Protein AF-A0A1Q4FHA2-F1 (afdb_monomer_lite)

Secondary structure (DSSP, 8-state):
-HHHHHHHHHHHHHHHHHHHHHHHSPPPTTSS-SS-HHHHHHHHHHHHHHHHHHHHHHH--S-SSSTT----HHHHHHHHHHTTTT-BHHHHHTTTT---S-HHHHHHHHHHHHHHH-SSS-----GGG--HHHHHHHHHHHHHH---GGG--TT-B--HHHHHHHHHHHHHTHHHHHHHIIIIIS---HHHHTT-S-TT--HHHHHHHHHHHHHHHHHHIIIIIS------SPPPSS-TTTTTTS-SSTT---HHHHHHHHHHHHHHHHTT---GGG-

Radius of gyration: 27.5 Å; chains: 1; bounding box: 82×49×74 Å

pLDDT: mean 89.36, std 7.85, range [54.06, 98.31]

Foldseek 3Di:
DLVLLLVLLALLVVLVVVVVLQVPADADPVGGGPDDVVVVVVSVVCSLLSLLVSLLLQLPQDACDDPPHGDHLNNLLVVCVVCQQVQFLQCQQCVQQVADQDLVVLQVVQVVVCVVPPPVDDDDGDPNSHSVVNVVSVVLVCVQQVPDPVRDDRSGTGDPVLSVVLVVLSVVCVLSSQQSCQPPVDPHDPVRCPPSHPPDDDSVNSVVSSVSSQVSQQSCCVRRRVDGSPDSHDDDPDDPCVCVPPDPAPPDDCVVVVVVVVVVVVVVVCVVDDDPVVD

Sequence (279 aa):
MVRALVSFAWNHAAFQSVVKAVELLPESPDGGKPFNWMLLELLKNTYWGSTVLAIRRLVDAESLIGKRGVMSLRSILNDVRASRAVLTRRVYVEDIAGLAYDAEEVARKGDAFFLRHAERKAVWIPRALQPEPIRQRHDQFDFLSGVPSERRSPDDTIQDWVFDKLEARLAQVQKISDHANIYFAHAATAESREGRGLTQWGSEDATAAFELLVQTAELMGRWFLYEGVGDVLPAPNGDQFVHMDSPLLPGRDTRPLNERWQAFAERTRAWPFIEDTAL

Structure (mmCIF, N/CA/C/O backbone):
data_AF-A0A1Q4FHA2-F1
#
_entry.id   AF-A0A1Q4FHA2-F1
#
loop_
_atom_site.group_PDB
_atom_site.id
_atom_site.type_symbol
_atom_site.label_atom_id
_atom_site.label_alt_id
_atom_site.label_comp_id
_atom_site.label_asym_id
_atom_site.label_entity_id
_atom_site.label_seq_id
_atom_site.pdbx_PDB_ins_code
_atom_site.Cartn_x
_atom_site.Cartn_y
_atom_site.Cartn_z
_atom_site.occupancy
_atom_site.B_iso_or_equiv
_atom_site.auth_seq_id
_atom_site.auth_comp_id
_atom_site.auth_asym_id
_atom_site.auth_atom_id
_atom_site.pdbx_PDB_model_num
ATOM 1 N N . MET A 1 1 ? -6.188 2.416 -3.939 1.00 83.19 1 MET A N 1
ATOM 2 C CA . MET A 1 1 ? -5.110 1.840 -3.110 1.00 83.19 1 MET A CA 1
ATOM 3 C C . MET A 1 1 ? -4.374 2.888 -2.270 1.00 83.19 1 MET A C 1
ATOM 5 O O . MET A 1 1 ? -4.597 2.893 -1.069 1.00 83.19 1 MET A O 1
ATOM 9 N N . VAL A 1 2 ? -3.579 3.804 -2.850 1.00 85.81 2 VAL A N 1
ATOM 10 C CA . VAL A 1 2 ? -2.752 4.786 -2.096 1.00 85.81 2 VAL A CA 1
ATOM 11 C C . VAL A 1 2 ? -3.547 5.562 -1.041 1.00 85.81 2 VAL A C 1
ATOM 13 O O . VAL A 1 2 ? -3.167 5.590 0.121 1.00 85.81 2 VAL A O 1
ATOM 16 N N . ARG A 1 3 ? -4.731 6.079 -1.394 1.00 87.12 3 ARG A N 1
ATOM 17 C CA . ARG A 1 3 ? -5.626 6.764 -0.442 1.00 87.12 3 ARG A CA 1
ATOM 18 C C . ARG A 1 3 ? -5.972 5.926 0.800 1.00 87.12 3 ARG A C 1
ATOM 20 O O . ARG A 1 3 ? -6.122 6.480 1.883 1.00 87.12 3 ARG A O 1
ATOM 27 N N . ALA A 1 4 ? -6.118 4.609 0.650 1.00 87.12 4 ALA A N 1
ATOM 28 C CA . ALA A 1 4 ? -6.402 3.719 1.773 1.00 87.12 4 ALA A CA 1
ATOM 29 C C . ALA A 1 4 ? -5.169 3.533 2.670 1.00 87.12 4 ALA A C 1
ATOM 31 O O . ALA A 1 4 ? -5.323 3.529 3.886 1.00 87.12 4 ALA A O 1
ATOM 32 N N . LEU A 1 5 ? -3.965 3.455 2.088 1.00 90.81 5 LEU A N 1
ATOM 33 C CA . LEU A 1 5 ? -2.706 3.415 2.843 1.00 90.81 5 LEU A CA 1
ATOM 34 C C . LEU A 1 5 ? -2.468 4.724 3.606 1.00 90.81 5 LEU A C 1
ATOM 36 O O . LEU A 1 5 ? -2.163 4.683 4.790 1.00 90.81 5 LEU A O 1
ATOM 40 N N . VAL A 1 6 ? -2.703 5.875 2.970 1.00 91.12 6 VAL A N 1
ATOM 41 C CA . VAL A 1 6 ? -2.586 7.199 3.608 1.00 91.12 6 VAL A CA 1
ATOM 42 C C . VAL A 1 6 ? -3.580 7.355 4.760 1.00 91.12 6 VAL A C 1
ATOM 44 O O . VAL A 1 6 ? -3.221 7.787 5.853 1.00 91.12 6 VAL A O 1
ATOM 47 N N . SER A 1 7 ? -4.839 6.956 4.549 1.00 90.25 7 SER A N 1
ATOM 48 C CA . SER A 1 7 ? -5.848 6.983 5.614 1.00 90.25 7 SER A CA 1
ATOM 49 C C . SER A 1 7 ? -5.488 6.050 6.768 1.00 90.25 7 SER A C 1
ATOM 51 O O . SER A 1 7 ? -5.762 6.393 7.917 1.00 90.25 7 SER A O 1
ATOM 53 N N . PHE A 1 8 ? -4.901 4.886 6.478 1.00 91.06 8 PHE A N 1
ATOM 54 C CA . PHE A 1 8 ? -4.399 3.987 7.509 1.00 91.06 8 PHE A CA 1
ATOM 55 C C . PHE A 1 8 ? -3.281 4.670 8.299 1.00 91.06 8 PHE A C 1
ATOM 57 O O . PHE A 1 8 ? -3.387 4.744 9.520 1.00 91.06 8 PHE A O 1
ATOM 64 N N . ALA A 1 9 ? -2.252 5.195 7.620 1.00 92.19 9 ALA A N 1
ATOM 65 C CA . ALA A 1 9 ? -1.103 5.847 8.250 1.00 92.19 9 ALA A CA 1
ATOM 66 C C . ALA A 1 9 ? -1.543 6.939 9.227 1.00 92.19 9 ALA A C 1
ATOM 68 O O . ALA A 1 9 ? -1.128 6.945 10.384 1.00 92.19 9 ALA A O 1
ATOM 69 N N . TRP A 1 10 ? -2.440 7.819 8.772 1.00 92.31 10 TRP A N 1
ATOM 70 C CA . TRP A 1 10 ? -2.970 8.911 9.581 1.00 92.31 10 TRP A CA 1
ATOM 71 C C . TRP A 1 10 ? -3.711 8.409 10.823 1.00 92.31 10 TRP A C 1
ATOM 73 O O . TRP A 1 10 ? -3.408 8.823 11.940 1.00 92.31 10 TRP A O 1
ATOM 83 N N . ASN A 1 11 ? -4.659 7.483 10.644 1.00 92.00 11 ASN A N 1
ATOM 84 C CA . ASN A 1 11 ? -5.454 6.955 11.753 1.00 92.00 11 ASN A CA 1
ATOM 85 C C . ASN A 1 11 ? -4.587 6.193 12.761 1.00 92.00 11 ASN A C 1
ATOM 87 O O . ASN A 1 11 ? -4.801 6.306 13.967 1.00 92.00 11 ASN A O 1
ATOM 91 N N . HIS A 1 12 ? -3.605 5.437 12.270 1.00 92.56 12 HIS A N 1
ATOM 92 C CA . HIS A 1 12 ? -2.662 4.709 13.104 1.00 92.56 12 HIS A CA 1
ATOM 93 C C . HIS A 1 12 ? -1.790 5.669 13.920 1.00 92.56 12 HIS A C 1
ATOM 95 O O . HIS A 1 12 ? -1.753 5.553 15.142 1.00 92.56 12 HIS A O 1
ATOM 101 N N . ALA A 1 13 ? -1.172 6.669 13.284 1.00 92.38 13 ALA A N 1
ATOM 102 C CA . ALA A 1 13 ? -0.355 7.675 13.965 1.00 92.38 13 ALA A CA 1
ATOM 103 C C . ALA A 1 13 ? -1.153 8.479 15.009 1.00 92.38 13 ALA A C 1
ATOM 105 O O . ALA A 1 13 ? -0.684 8.693 16.132 1.00 92.38 13 ALA A O 1
ATOM 106 N N . ALA A 1 14 ? -2.382 8.878 14.669 1.00 92.50 14 ALA A N 1
ATOM 107 C CA . ALA A 1 14 ? 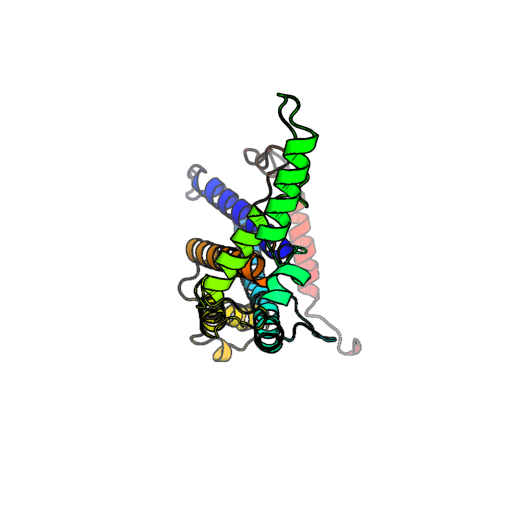-3.278 9.571 15.588 1.00 92.50 14 ALA A CA 1
ATOM 108 C C . ALA A 1 14 ? -3.638 8.693 16.798 1.00 92.50 14 ALA A C 1
ATOM 110 O O . ALA A 1 14 ? -3.571 9.155 17.936 1.00 92.50 14 ALA A O 1
ATOM 111 N N . PHE A 1 15 ? -3.959 7.413 16.582 1.00 93.06 15 PHE A N 1
ATOM 112 C CA . PHE A 1 15 ? -4.264 6.494 17.678 1.00 93.06 15 PHE A CA 1
ATOM 113 C C . PHE A 1 15 ? -3.049 6.238 18.581 1.00 93.06 15 PHE A C 1
ATOM 115 O O . PHE A 1 15 ? -3.194 6.298 19.801 1.00 93.06 15 PHE A O 1
ATOM 122 N N . GLN A 1 16 ? -1.849 6.044 18.016 1.00 91.88 16 GLN A N 1
ATOM 123 C CA . GLN A 1 16 ? -0.617 5.936 18.816 1.00 91.88 16 GLN A CA 1
ATOM 124 C C . GLN A 1 16 ? -0.391 7.183 19.673 1.00 91.88 16 GLN A C 1
ATOM 126 O O . GLN A 1 16 ? 0.020 7.079 20.826 1.00 91.88 16 GLN A O 1
ATOM 131 N N . SER A 1 17 ? -0.707 8.363 19.136 1.00 92.56 17 SER A N 1
ATOM 132 C CA . SER A 1 17 ? -0.580 9.627 19.861 1.00 92.56 17 SER A CA 1
ATOM 133 C C . SER A 1 17 ? -1.570 9.717 21.026 1.00 92.56 17 SER A C 1
ATOM 135 O O . SER A 1 17 ? -1.190 10.143 22.114 1.00 92.56 17 SER A O 1
ATOM 137 N N . VAL A 1 18 ? -2.808 9.237 20.852 1.00 91.19 18 VAL A N 1
ATOM 138 C CA . VAL A 1 18 ? -3.793 9.124 21.945 1.00 91.19 18 VAL A CA 1
ATOM 139 C C . VAL A 1 18 ? -3.320 8.145 23.021 1.00 91.19 18 VAL A C 1
ATOM 141 O O . VAL A 1 18 ? -3.366 8.479 24.204 1.00 91.19 18 VAL A O 1
ATOM 144 N N . VAL A 1 19 ? -2.832 6.961 22.636 1.00 90.12 19 VAL A N 1
ATOM 145 C CA . VAL A 1 19 ? -2.280 5.978 23.588 1.00 90.12 19 VAL A CA 1
ATOM 146 C C . VAL A 1 19 ? -1.123 6.596 24.368 1.00 90.12 19 VAL A C 1
ATOM 148 O O . VAL A 1 19 ? -1.110 6.542 25.598 1.00 90.12 19 VAL A O 1
ATOM 151 N N . LYS A 1 20 ? -0.207 7.277 23.671 1.00 91.00 20 LYS A N 1
ATOM 152 C CA . LYS A 1 20 ? 0.925 7.944 24.307 1.00 91.00 20 LYS A CA 1
ATOM 153 C C . LYS A 1 20 ? 0.490 9.058 25.256 1.00 91.00 20 LYS A C 1
ATOM 155 O O . LYS A 1 20 ? 1.048 9.180 26.343 1.00 91.00 20 LYS A O 1
ATOM 160 N N . ALA A 1 21 ? -0.521 9.841 24.887 1.00 90.00 21 ALA A N 1
ATOM 161 C CA . ALA A 1 21 ? -1.078 10.866 25.761 1.00 90.00 21 ALA A CA 1
ATOM 162 C C . ALA A 1 21 ? -1.617 10.254 27.063 1.00 90.00 21 ALA A C 1
ATOM 164 O O . ALA A 1 21 ? -1.310 10.755 28.141 1.00 90.00 21 ALA A O 1
ATOM 165 N N . VAL A 1 22 ? -2.340 9.130 26.984 1.00 88.75 22 VAL A N 1
ATOM 166 C CA . VAL A 1 22 ? -2.853 8.418 28.168 1.00 88.75 22 VAL A CA 1
ATOM 167 C C . VAL A 1 22 ? -1.720 7.872 29.044 1.00 88.75 22 VAL A C 1
ATOM 169 O O . VAL A 1 22 ? -1.794 7.983 30.268 1.00 88.75 22 VAL A O 1
ATOM 172 N N . GLU A 1 23 ? -0.654 7.323 28.452 1.00 88.44 23 GLU A N 1
ATOM 173 C CA . GLU A 1 23 ? 0.528 6.866 29.202 1.00 88.44 23 GLU A CA 1
ATOM 174 C C . GLU A 1 23 ? 1.167 7.996 30.018 1.00 88.44 23 GLU A C 1
ATOM 176 O O . GLU A 1 23 ? 1.526 7.789 31.181 1.00 88.44 23 GLU A O 1
ATOM 181 N N . LEU A 1 24 ? 1.277 9.185 29.416 1.00 90.25 24 LEU A N 1
ATOM 182 C CA . LEU A 1 24 ? 1.909 10.366 30.005 1.00 90.25 24 LEU A CA 1
ATOM 183 C C . LEU A 1 24 ? 1.086 11.016 31.128 1.00 90.25 24 LEU A C 1
ATOM 185 O O . LEU A 1 24 ? 1.644 11.802 31.894 1.00 90.25 24 LEU A O 1
ATOM 189 N N . LEU A 1 25 ? -0.209 10.708 31.256 1.00 88.31 25 LEU A N 1
ATOM 190 C CA . LEU A 1 25 ? -1.034 11.279 32.322 1.00 88.31 25 LEU A CA 1
ATOM 191 C C . LEU A 1 25 ? -0.537 10.836 33.711 1.00 88.31 25 LEU A C 1
ATOM 193 O O . LEU A 1 25 ? -0.164 9.673 33.888 1.00 88.31 25 LEU A O 1
ATOM 197 N N . PRO A 1 26 ? -0.558 11.711 34.729 1.00 86.88 26 PRO A N 1
ATOM 198 C CA . PRO A 1 26 ? -0.245 11.309 36.097 1.00 86.88 26 PRO A CA 1
ATOM 199 C C . PRO A 1 26 ? -1.292 10.318 36.626 1.00 86.88 26 PRO A C 1
ATOM 201 O O . PRO A 1 26 ? -2.419 10.269 36.132 1.00 86.88 26 PRO A O 1
ATOM 204 N N . GLU A 1 27 ? -0.936 9.523 37.633 1.00 85.88 27 GLU A N 1
ATOM 205 C CA . GLU A 1 27 ? -1.938 8.744 38.364 1.00 85.88 27 GLU A CA 1
ATOM 206 C C . GLU A 1 27 ? -2.811 9.670 39.221 1.00 85.88 27 GLU A C 1
ATOM 208 O O . GLU A 1 27 ? -2.333 10.634 39.821 1.00 85.88 27 GLU A O 1
ATOM 213 N N . SER A 1 28 ? -4.109 9.382 39.246 1.00 81.44 28 SER A N 1
ATOM 214 C CA . SER A 1 28 ? -5.079 10.042 40.113 1.00 81.44 28 SER A CA 1
ATOM 215 C C . SER A 1 28 ? -4.890 9.590 41.568 1.00 81.44 28 SER A C 1
ATOM 217 O O . SER A 1 28 ? -4.571 8.418 41.788 1.00 81.44 28 SER A O 1
ATOM 219 N N . PRO A 1 29 ? -5.166 10.452 42.568 1.00 75.94 29 PRO A N 1
ATOM 220 C CA . PRO A 1 29 ? -5.214 10.059 43.980 1.00 75.94 29 PRO A CA 1
ATOM 221 C C . PRO A 1 29 ? -6.128 8.856 44.269 1.00 75.94 29 PRO A C 1
ATOM 223 O O . PRO A 1 29 ? -5.857 8.093 45.190 1.00 75.94 29 PRO A O 1
ATOM 226 N N . ASP A 1 30 ? -7.175 8.666 43.460 1.00 76.38 30 ASP A N 1
ATOM 227 C CA . ASP A 1 30 ? -8.162 7.585 43.605 1.00 76.38 30 ASP A CA 1
ATOM 228 C C . ASP A 1 30 ? -7.764 6.287 42.865 1.00 76.38 30 ASP A C 1
ATOM 230 O O . ASP A 1 30 ? -8.530 5.323 42.828 1.00 76.38 30 ASP A O 1
ATOM 234 N N . GLY A 1 31 ? -6.568 6.253 42.266 1.00 73.69 31 GLY A N 1
ATOM 235 C CA . GLY A 1 31 ? -6.096 5.175 41.398 1.00 73.69 31 GLY A CA 1
ATOM 236 C C . GLY A 1 31 ? -6.548 5.338 39.941 1.00 73.69 31 GLY A C 1
ATOM 237 O O . GLY A 1 31 ? -7.670 5.745 39.644 1.00 73.69 31 GLY A O 1
ATOM 238 N N . GLY A 1 32 ? -5.657 5.014 39.000 1.00 78.25 32 GLY A N 1
ATOM 239 C CA . GLY A 1 32 ? -5.920 5.092 37.557 1.00 78.25 32 GLY A CA 1
ATOM 240 C C . GLY A 1 32 ? -5.554 6.433 36.909 1.00 78.25 32 GLY A C 1
ATOM 241 O O . GLY A 1 32 ? -5.133 7.380 37.570 1.00 78.25 32 GLY A O 1
ATOM 242 N N . LYS A 1 33 ? -5.670 6.507 35.578 1.00 82.88 33 LYS A N 1
ATOM 243 C CA . LYS A 1 33 ? -5.336 7.706 34.789 1.00 82.88 33 LYS A CA 1
ATOM 244 C C . LYS A 1 33 ? -6.570 8.621 34.679 1.00 82.88 33 LYS A C 1
ATOM 246 O O . LYS A 1 33 ? -7.659 8.103 34.429 1.00 82.88 33 LYS A O 1
ATOM 251 N N . PRO A 1 34 ? -6.435 9.956 34.804 1.00 81.62 34 PRO A N 1
ATOM 252 C CA . PRO A 1 34 ? -7.534 10.921 34.710 1.00 81.62 34 PRO A CA 1
ATOM 253 C C . PRO A 1 34 ? -8.002 11.109 33.255 1.00 81.62 34 PRO A C 1
ATOM 255 O O . PRO A 1 34 ? -7.872 12.180 32.666 1.00 81.62 34 PRO A O 1
ATOM 258 N N . PHE A 1 35 ? -8.544 10.047 32.661 1.00 83.94 35 PHE A N 1
ATOM 259 C CA . PHE A 1 35 ? -9.062 10.027 31.298 1.00 83.94 35 PHE A CA 1
ATOM 260 C C . PHE A 1 35 ? -10.473 9.436 31.269 1.00 83.94 35 PHE A C 1
ATOM 262 O O . PHE A 1 35 ? -10.798 8.512 32.015 1.00 83.94 35 PHE A O 1
ATOM 269 N N . ASN A 1 36 ? -11.328 9.941 30.378 1.00 85.81 36 ASN A N 1
ATOM 270 C CA . ASN A 1 36 ? -12.664 9.383 30.209 1.00 85.81 36 ASN A CA 1
ATOM 271 C C . ASN A 1 36 ? -12.583 8.010 29.518 1.00 85.81 36 ASN A C 1
ATOM 273 O O . ASN A 1 36 ? -12.386 7.919 28.304 1.00 85.81 36 ASN A O 1
ATOM 277 N N . TRP A 1 37 ? -12.760 6.938 30.292 1.00 86.06 37 TRP A N 1
ATOM 278 C CA . TRP A 1 37 ? -12.607 5.571 29.791 1.00 86.06 37 TRP A CA 1
ATOM 279 C C . TRP A 1 37 ? -13.642 5.193 28.724 1.00 86.06 37 TRP A C 1
ATOM 281 O O . TRP A 1 37 ? -13.313 4.489 27.777 1.00 86.06 37 TRP A O 1
ATOM 291 N N . MET A 1 38 ? -14.872 5.713 28.812 1.00 89.12 38 MET A N 1
ATOM 292 C CA . MET A 1 38 ? -15.902 5.497 27.787 1.00 89.12 38 MET A CA 1
ATOM 293 C C . MET A 1 38 ? -15.451 6.036 26.420 1.00 89.12 38 MET A C 1
ATOM 295 O O . MET A 1 38 ? -15.649 5.374 25.402 1.00 89.12 38 MET A O 1
ATOM 299 N N . LEU A 1 39 ? -14.815 7.213 26.388 1.00 89.44 39 LEU A N 1
ATOM 300 C CA . LEU A 1 39 ? -14.258 7.775 25.156 1.00 89.44 39 LEU A CA 1
ATOM 301 C C . LEU A 1 39 ? -13.059 6.967 24.654 1.00 89.44 39 LEU A C 1
ATOM 303 O O . LEU A 1 39 ? -12.966 6.720 23.452 1.00 89.44 39 LEU A O 1
ATOM 307 N N . LEU A 1 40 ? -12.171 6.519 25.548 1.00 88.69 40 LEU A N 1
ATOM 308 C CA . LEU A 1 40 ? -11.029 5.692 25.149 1.00 88.69 40 LEU A CA 1
ATOM 309 C C . LEU A 1 40 ? -11.483 4.362 24.545 1.00 88.69 40 LEU A C 1
ATOM 311 O O . LEU A 1 40 ? -10.980 3.965 23.499 1.00 88.69 40 LEU A O 1
ATOM 315 N N . GLU A 1 41 ? -12.454 3.694 25.168 1.00 87.81 41 GLU A N 1
ATOM 316 C CA . GLU A 1 41 ? -13.030 2.445 24.667 1.00 87.81 41 GLU A CA 1
ATOM 317 C C . GLU A 1 41 ? -13.695 2.639 23.301 1.00 87.81 41 GLU A C 1
ATOM 319 O O . GLU A 1 41 ? -13.473 1.839 22.391 1.00 87.81 41 GLU A O 1
ATOM 324 N N . LEU A 1 42 ? -14.449 3.729 23.112 1.00 90.38 42 LEU A N 1
ATOM 325 C CA . LEU A 1 42 ? -15.036 4.067 21.815 1.00 90.38 42 LEU A CA 1
ATOM 326 C C . LEU A 1 42 ? -13.958 4.258 2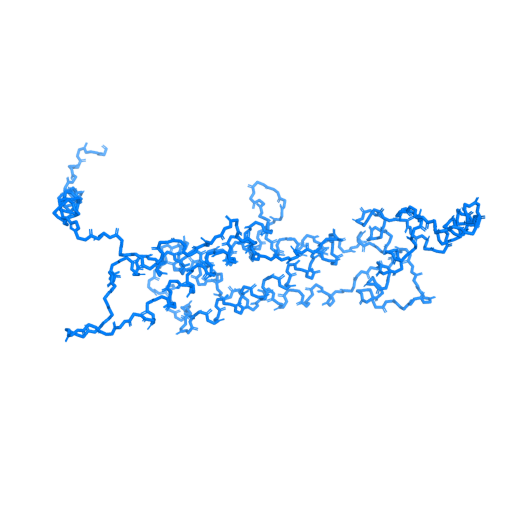0.737 1.00 90.38 42 LEU A C 1
ATOM 328 O O . LEU A 1 42 ? -14.075 3.692 19.646 1.00 90.38 42 LEU A O 1
ATOM 332 N N . LEU A 1 43 ? -12.905 5.025 21.038 1.00 91.62 43 LEU A N 1
ATOM 333 C CA . LEU A 1 43 ? -11.788 5.266 20.121 1.00 91.62 43 LEU A CA 1
ATOM 334 C C . LEU A 1 43 ? -11.040 3.972 19.801 1.00 91.62 43 LEU A C 1
ATOM 336 O O . LEU A 1 43 ? -10.811 3.680 18.631 1.00 91.62 43 LEU A O 1
ATOM 340 N N . LYS A 1 44 ? -10.725 3.168 20.820 1.00 89.19 44 LYS A N 1
ATOM 341 C CA . LYS A 1 44 ? -10.051 1.872 20.691 1.00 89.19 44 LYS A CA 1
ATOM 342 C C . LYS A 1 44 ? -10.847 0.920 19.798 1.00 89.19 44 LYS A C 1
ATOM 344 O O . LYS A 1 44 ? -10.298 0.382 18.840 1.00 89.19 44 LYS A O 1
ATOM 349 N N . ASN A 1 45 ? -12.142 0.744 20.062 1.00 88.19 45 ASN A N 1
ATOM 350 C CA . ASN A 1 45 ? -12.993 -0.170 19.294 1.00 88.19 45 ASN A CA 1
ATOM 351 C C . ASN A 1 45 ? -13.163 0.293 17.841 1.00 88.19 45 ASN A C 1
ATOM 353 O O . ASN A 1 45 ? -13.087 -0.517 16.916 1.00 88.19 45 ASN A O 1
ATOM 357 N N . THR A 1 46 ? -13.330 1.601 17.633 1.00 90.00 46 THR A N 1
ATOM 358 C CA . THR A 1 46 ? -13.436 2.188 16.289 1.00 90.00 46 THR A CA 1
ATOM 359 C C . THR A 1 46 ? -12.128 2.041 15.520 1.00 90.00 46 THR A C 1
ATOM 361 O O . THR A 1 46 ? -12.138 1.625 14.361 1.00 90.00 46 THR A O 1
ATOM 364 N N . TYR A 1 47 ? -10.996 2.330 16.166 1.00 91.19 47 TYR A N 1
ATOM 365 C CA . TYR A 1 47 ? -9.672 2.169 15.581 1.00 91.19 47 TYR A CA 1
ATOM 366 C C . TYR A 1 47 ? -9.449 0.720 15.141 1.00 91.19 47 TYR A C 1
ATOM 368 O O . TYR A 1 47 ? -9.211 0.489 13.956 1.00 91.19 47 TYR A O 1
ATOM 376 N N . TRP A 1 48 ? -9.614 -0.258 16.036 1.00 88.75 48 TRP A N 1
ATOM 377 C CA . TRP A 1 48 ? -9.378 -1.665 15.701 1.00 88.75 48 TRP A CA 1
ATOM 378 C C . TRP A 1 48 ? -10.293 -2.175 14.594 1.00 88.75 48 TRP A C 1
ATOM 380 O O . TRP A 1 48 ? -9.803 -2.768 13.631 1.00 88.75 48 TRP A O 1
ATOM 390 N N . GLY A 1 49 ? -11.594 -1.882 14.676 1.00 87.56 49 GLY A N 1
ATOM 391 C CA . GLY A 1 49 ? -12.538 -2.258 13.627 1.00 87.56 49 GLY A CA 1
ATOM 392 C C . GLY A 1 49 ? -12.178 -1.636 12.276 1.00 87.56 49 GLY A C 1
ATOM 393 O O . GLY A 1 49 ? -12.149 -2.327 11.258 1.00 87.56 49 GLY A O 1
ATOM 394 N N . SER A 1 50 ? -11.827 -0.347 12.255 1.00 89.12 50 SER A N 1
ATOM 395 C CA . SER A 1 50 ? -11.451 0.349 11.019 1.00 89.12 50 SER A CA 1
ATOM 396 C C . SER A 1 50 ? -10.141 -0.171 10.411 1.00 89.12 50 SER A C 1
ATOM 398 O O . SER A 1 50 ? -10.067 -0.343 9.193 1.00 89.12 50 SER A O 1
ATOM 400 N N . THR A 1 51 ? -9.146 -0.479 11.246 1.00 90.12 51 THR A N 1
ATOM 401 C CA . THR A 1 51 ? -7.828 -1.007 10.866 1.00 90.12 51 THR A CA 1
ATOM 402 C C . THR A 1 51 ? -7.953 -2.377 10.215 1.00 90.12 51 THR A C 1
ATOM 404 O O . THR A 1 51 ? -7.496 -2.588 9.090 1.00 90.12 51 THR A O 1
ATOM 407 N N . VAL A 1 52 ? -8.654 -3.296 10.878 1.00 90.19 52 VAL A N 1
ATOM 408 C CA . VAL A 1 52 ? -8.870 -4.663 10.391 1.00 90.19 52 VAL A CA 1
ATOM 409 C C . VAL A 1 52 ? -9.670 -4.657 9.077 1.00 90.19 52 VAL A C 1
ATOM 411 O O . VAL A 1 52 ? -9.309 -5.345 8.118 1.00 90.19 52 VAL A O 1
ATOM 414 N N . LEU A 1 53 ? -10.697 -3.805 8.962 1.00 90.00 53 LEU A N 1
ATOM 415 C CA . LEU A 1 53 ? -11.457 -3.631 7.716 1.00 90.00 53 LEU A CA 1
ATOM 416 C C . LEU A 1 53 ? -10.653 -2.948 6.597 1.00 90.00 53 LEU A C 1
ATOM 418 O O . LEU A 1 53 ? -10.892 -3.212 5.415 1.00 90.00 53 LEU A O 1
ATOM 422 N N . ALA A 1 54 ? -9.726 -2.046 6.921 1.00 90.44 54 ALA A N 1
ATOM 423 C CA . ALA A 1 54 ? -8.831 -1.446 5.934 1.00 90.44 54 ALA A CA 1
ATOM 424 C C . ALA A 1 54 ? -7.884 -2.494 5.336 1.00 90.44 54 ALA A C 1
ATOM 426 O O . ALA A 1 54 ? -7.768 -2.561 4.113 1.00 90.44 54 ALA A O 1
ATOM 427 N N . ILE A 1 55 ? -7.297 -3.355 6.174 1.00 92.00 55 ILE A N 1
ATOM 428 C CA . ILE A 1 55 ? -6.431 -4.460 5.736 1.00 92.00 55 ILE A CA 1
ATOM 429 C C . ILE A 1 55 ? -7.211 -5.413 4.835 1.00 92.00 55 ILE A C 1
ATOM 431 O O . ILE A 1 55 ? -6.791 -5.641 3.704 1.00 92.00 55 ILE A O 1
ATOM 435 N N . ARG A 1 56 ? -8.393 -5.873 5.273 1.00 91.38 56 ARG A N 1
ATOM 436 C CA . ARG A 1 56 ? -9.295 -6.716 4.467 1.00 91.38 56 ARG A CA 1
ATOM 437 C C . ARG A 1 56 ? -9.527 -6.142 3.067 1.00 91.38 56 ARG A C 1
ATOM 439 O O . ARG A 1 56 ? -9.382 -6.853 2.083 1.00 91.38 56 ARG A O 1
ATOM 446 N N . ARG A 1 57 ? -9.863 -4.850 2.962 1.00 90.81 57 ARG A N 1
ATOM 447 C CA . ARG A 1 57 ? -10.106 -4.187 1.664 1.00 90.81 57 ARG A CA 1
ATOM 448 C C . ARG A 1 57 ? -8.857 -4.123 0.782 1.00 90.81 57 ARG A C 1
ATOM 450 O O . ARG A 1 57 ? -8.976 -4.176 -0.437 1.00 90.81 57 ARG A O 1
ATOM 457 N N . LEU A 1 58 ? -7.673 -3.986 1.376 1.00 92.38 58 LEU A N 1
ATOM 458 C CA . LEU A 1 58 ? -6.405 -3.943 0.643 1.00 92.38 58 LEU A CA 1
ATOM 459 C C . LEU A 1 58 ? -5.968 -5.315 0.123 1.00 92.38 58 LEU A C 1
ATOM 461 O O . LEU A 1 58 ? -5.197 -5.358 -0.833 1.00 92.38 58 LEU A O 1
ATOM 465 N N . VAL A 1 59 ? -6.466 -6.410 0.699 1.00 93.25 59 VAL A N 1
ATOM 466 C CA . VAL A 1 59 ? -6.103 -7.788 0.313 1.00 93.25 59 VAL A CA 1
ATOM 467 C C . VAL A 1 59 ? -7.248 -8.573 -0.328 1.00 93.25 59 VAL A C 1
ATOM 469 O O . VAL A 1 59 ? -7.100 -9.762 -0.590 1.00 93.25 59 VAL A O 1
ATOM 472 N N . ASP A 1 60 ? -8.370 -7.909 -0.600 1.00 90.31 60 ASP A N 1
ATOM 473 C CA . ASP A 1 60 ? -9.567 -8.509 -1.188 1.00 90.31 60 ASP A CA 1
ATOM 474 C C . ASP A 1 60 ? -9.257 -9.180 -2.538 1.00 90.31 60 ASP A C 1
ATOM 476 O O . ASP A 1 60 ? -8.644 -8.564 -3.407 1.00 90.31 60 ASP A O 1
ATOM 480 N N . ALA A 1 61 ? -9.639 -10.443 -2.714 1.00 87.31 61 ALA A N 1
ATOM 481 C CA . ALA A 1 61 ? -9.256 -11.252 -3.872 1.00 87.31 61 ALA A CA 1
ATOM 482 C C . ALA A 1 61 ? -10.249 -11.187 -5.043 1.00 87.31 61 ALA A C 1
ATOM 484 O O . ALA A 1 61 ? -10.042 -11.872 -6.046 1.00 87.31 61 ALA A O 1
ATOM 485 N N . GLU A 1 62 ? -11.314 -10.390 -4.925 1.00 87.62 62 GLU A N 1
ATOM 486 C CA . GLU A 1 62 ? -12.274 -10.178 -6.009 1.00 87.62 62 GLU A CA 1
ATOM 487 C C . GLU A 1 62 ? -11.600 -9.630 -7.283 1.00 87.62 62 GLU A C 1
ATOM 489 O O . GLU A 1 62 ? -10.499 -9.070 -7.263 1.00 87.62 62 GLU A O 1
ATOM 494 N N . SER A 1 63 ? -12.268 -9.809 -8.424 1.00 87.94 63 SER A N 1
ATOM 495 C CA . SER A 1 63 ? -11.764 -9.355 -9.728 1.00 87.94 63 SER A CA 1
ATOM 496 C C . SER A 1 63 ? -11.464 -7.853 -9.726 1.00 87.94 63 SER A C 1
ATOM 498 O O . SER A 1 63 ? -12.177 -7.075 -9.096 1.00 87.94 63 SER A O 1
ATOM 500 N N . LEU A 1 64 ? -10.454 -7.414 -10.481 1.00 88.88 64 LEU A N 1
ATOM 501 C CA . LEU A 1 64 ? -10.215 -5.986 -10.715 1.00 88.88 64 LEU A CA 1
ATOM 502 C C . LEU A 1 64 ? -11.310 -5.370 -11.606 1.00 88.88 64 LEU A C 1
ATOM 504 O O . LEU A 1 64 ? -11.692 -4.212 -11.435 1.00 88.88 64 LEU A O 1
ATOM 508 N N . ILE A 1 65 ? -11.846 -6.161 -12.539 1.00 87.25 65 ILE A N 1
ATOM 509 C CA . ILE A 1 65 ? -12.788 -5.725 -13.575 1.00 87.25 65 ILE A CA 1
ATOM 510 C C . ILE A 1 65 ? -14.194 -6.264 -13.281 1.00 87.25 65 ILE A C 1
ATOM 512 O O . ILE A 1 65 ? -14.369 -7.423 -12.898 1.00 87.25 65 ILE A O 1
ATOM 516 N N . GLY A 1 66 ? -15.213 -5.433 -13.526 1.00 86.50 66 GLY A N 1
ATOM 517 C CA . GLY A 1 66 ? -16.628 -5.815 -13.505 1.00 86.50 66 GLY A CA 1
ATOM 518 C C . GLY A 1 66 ? -17.459 -5.070 -12.457 1.00 86.50 66 GLY A C 1
ATOM 519 O O . GLY A 1 66 ? -16.964 -4.223 -11.721 1.00 86.50 66 GLY A O 1
ATOM 520 N N . LYS A 1 67 ? -18.757 -5.398 -12.368 1.00 83.88 67 LYS A N 1
ATOM 521 C CA . LYS A 1 67 ? -19.709 -4.737 -11.445 1.00 83.88 67 LYS A CA 1
ATOM 522 C C . LYS A 1 67 ? -19.375 -4.927 -9.959 1.00 83.88 67 LYS A C 1
ATOM 524 O O . LYS A 1 67 ? -19.867 -4.172 -9.130 1.00 83.88 67 LYS A O 1
ATOM 529 N N . ARG A 1 68 ? -18.577 -5.946 -9.634 1.00 82.25 68 ARG A N 1
ATOM 530 C CA . ARG A 1 68 ? -18.059 -6.230 -8.286 1.00 82.25 68 ARG A CA 1
ATOM 531 C C . ARG A 1 68 ? -16.543 -6.027 -8.206 1.00 82.25 68 ARG A C 1
ATOM 533 O O . ARG A 1 68 ? -15.899 -6.611 -7.349 1.00 82.25 68 ARG A O 1
ATOM 540 N N . GLY A 1 69 ? -15.987 -5.236 -9.126 1.00 84.38 69 GLY A N 1
ATOM 541 C CA . GLY A 1 69 ? -14.556 -4.997 -9.204 1.00 84.38 69 GLY A CA 1
ATOM 542 C C . GLY A 1 69 ? -14.013 -4.355 -7.927 1.00 84.38 69 GLY A C 1
ATOM 543 O O . GLY A 1 69 ? -14.612 -3.404 -7.417 1.00 84.38 69 GLY A O 1
ATOM 544 N N . VAL A 1 70 ? -12.881 -4.845 -7.422 1.00 87.75 70 VAL A N 1
ATOM 545 C CA . VAL A 1 70 ? -12.189 -4.267 -6.262 1.00 87.75 70 VAL A CA 1
ATOM 546 C C . VAL A 1 70 ? -10.796 -3.789 -6.645 1.00 87.75 70 VAL A C 1
ATOM 548 O O . VAL A 1 70 ? -10.086 -4.421 -7.421 1.00 87.75 70 VAL A O 1
ATOM 551 N N . MET A 1 71 ? -10.382 -2.663 -6.067 1.00 88.88 71 MET A N 1
ATOM 552 C CA . MET A 1 71 ? -9.062 -2.064 -6.285 1.00 88.88 71 MET A CA 1
ATOM 553 C C . MET A 1 71 ? -8.147 -2.359 -5.088 1.00 88.88 71 MET A C 1
ATOM 555 O O . MET A 1 71 ? -7.846 -1.464 -4.284 1.00 88.88 71 MET A O 1
ATOM 559 N N . SER A 1 72 ? -7.759 -3.625 -4.946 1.00 93.00 72 SER A N 1
ATOM 560 C CA . SER A 1 72 ? -6.915 -4.146 -3.869 1.00 93.00 72 SER A CA 1
ATOM 561 C C . SER A 1 72 ? -5.522 -4.509 -4.405 1.00 93.00 72 SER A C 1
ATOM 563 O O . SER A 1 72 ? -5.306 -4.608 -5.611 1.00 93.00 72 SER A O 1
ATOM 565 N N . LEU A 1 73 ? -4.555 -4.738 -3.513 1.00 94.62 73 LEU A N 1
ATOM 566 C CA . LEU A 1 73 ? -3.242 -5.257 -3.909 1.00 94.62 73 LEU A CA 1
ATOM 567 C C . LEU A 1 73 ? -3.358 -6.654 -4.521 1.00 94.62 73 LEU A C 1
ATOM 569 O O . LEU A 1 73 ? -2.653 -6.982 -5.469 1.00 94.62 73 LEU A O 1
ATOM 573 N N . ARG A 1 74 ? -4.265 -7.481 -3.997 1.00 94.44 74 ARG A N 1
ATOM 574 C CA . ARG A 1 74 ? -4.459 -8.841 -4.492 1.00 94.44 74 ARG A CA 1
ATOM 575 C C . ARG A 1 74 ? -5.086 -8.849 -5.887 1.00 94.44 74 ARG A C 1
ATOM 577 O O . ARG A 1 74 ? -4.608 -9.587 -6.742 1.00 94.44 74 ARG A O 1
ATOM 584 N N . SER A 1 75 ? -6.099 -8.020 -6.133 1.00 94.00 75 SER A N 1
ATOM 585 C CA . SER A 1 75 ? -6.769 -7.952 -7.434 1.00 94.00 75 SER A CA 1
ATOM 586 C C . SER A 1 75 ? -5.837 -7.413 -8.518 1.00 94.00 75 SER A C 1
ATOM 588 O O . SER A 1 75 ? -5.774 -7.992 -9.600 1.00 94.00 75 SER A O 1
ATOM 590 N N . ILE A 1 76 ? -5.037 -6.386 -8.202 1.00 94.38 76 ILE A N 1
ATOM 591 C CA . ILE A 1 76 ? -4.001 -5.866 -9.105 1.00 94.38 76 ILE A CA 1
ATOM 592 C C . ILE A 1 76 ? -2.947 -6.945 -9.385 1.00 94.38 76 ILE A C 1
ATOM 594 O O . ILE A 1 76 ? -2.608 -7.175 -10.540 1.00 94.38 76 ILE A O 1
ATOM 598 N N . LEU A 1 77 ? -2.439 -7.639 -8.359 1.00 95.94 77 LEU A N 1
ATOM 599 C CA . LEU A 1 77 ? -1.440 -8.696 -8.557 1.00 95.94 77 LEU A CA 1
ATOM 600 C C . LEU A 1 77 ? -1.964 -9.813 -9.471 1.00 95.94 77 LEU A C 1
ATOM 602 O O . LEU A 1 77 ? -1.243 -10.265 -10.359 1.00 95.94 77 LEU A O 1
ATOM 606 N N . ASN A 1 78 ? -3.211 -10.237 -9.262 1.00 95.06 78 ASN A N 1
ATOM 607 C CA . ASN A 1 78 ? -3.853 -11.269 -10.072 1.00 95.06 78 ASN A CA 1
ATOM 608 C C . ASN A 1 78 ? -4.010 -10.823 -11.533 1.00 95.06 78 ASN A C 1
ATOM 610 O O . ASN A 1 78 ? -3.730 -11.607 -12.438 1.00 95.06 78 ASN A O 1
ATOM 614 N N . ASP A 1 79 ? -4.409 -9.571 -11.761 1.00 94.50 79 ASP A N 1
ATOM 615 C CA . ASP A 1 79 ? -4.572 -8.994 -13.099 1.00 94.50 79 ASP A CA 1
ATOM 616 C C . ASP A 1 79 ? -3.236 -8.888 -13.855 1.00 94.50 79 ASP A C 1
ATOM 618 O O . ASP A 1 79 ? -3.117 -9.340 -14.998 1.00 94.50 79 ASP A O 1
ATOM 622 N N . VAL A 1 80 ? -2.184 -8.406 -13.184 1.00 94.75 80 VAL A N 1
ATOM 623 C CA . VAL A 1 80 ? -0.830 -8.345 -13.759 1.00 94.75 80 VAL A CA 1
ATOM 624 C C . VAL A 1 80 ? -0.304 -9.754 -14.051 1.00 94.75 80 VAL A C 1
ATOM 626 O O . VAL A 1 80 ? 0.280 -9.980 -15.111 1.00 94.75 80 VAL A O 1
ATOM 629 N N . ARG A 1 81 ? -0.533 -10.725 -13.153 1.00 96.31 81 ARG A N 1
ATOM 630 C CA . ARG A 1 81 ? -0.127 -12.124 -13.369 1.00 96.31 81 ARG A CA 1
ATOM 631 C C . ARG A 1 81 ? -0.855 -12.742 -14.563 1.00 96.31 81 ARG A C 1
ATOM 633 O O . ARG A 1 81 ? -0.221 -13.410 -15.374 1.00 96.31 81 ARG A O 1
ATOM 640 N N . ALA A 1 82 ? -2.157 -12.498 -14.702 1.00 95.31 82 ALA A N 1
ATOM 641 C CA . ALA A 1 82 ? -2.936 -12.949 -15.856 1.00 95.31 82 ALA A CA 1
ATOM 642 C C . ALA A 1 82 ? -2.445 -12.309 -17.168 1.00 95.31 82 ALA A C 1
ATOM 644 O O . ALA A 1 82 ? -2.433 -12.959 -18.212 1.00 95.31 82 ALA A O 1
ATOM 645 N N . SER A 1 83 ? -1.962 -11.068 -17.094 1.00 94.75 83 SER A N 1
ATOM 646 C CA . SER A 1 83 ? -1.404 -10.312 -18.220 1.00 94.75 83 SER A CA 1
ATOM 647 C C . SER A 1 83 ? 0.089 -10.573 -18.466 1.00 94.75 83 SER A C 1
ATOM 649 O O . SER A 1 83 ? 0.692 -9.952 -19.340 1.00 94.75 83 SER A O 1
ATOM 651 N N . ARG A 1 84 ? 0.716 -11.510 -17.741 1.00 95.94 84 ARG A N 1
ATOM 652 C CA . ARG A 1 84 ? 2.167 -11.764 -17.799 1.00 95.94 84 ARG A CA 1
ATOM 653 C C . ARG A 1 84 ? 2.686 -11.998 -19.221 1.00 95.94 84 ARG A C 1
ATOM 655 O O . ARG A 1 84 ? 3.764 -11.520 -19.554 1.00 95.94 84 ARG A O 1
ATOM 662 N N . ALA A 1 85 ? 1.935 -12.727 -20.047 1.00 95.69 85 ALA A N 1
ATOM 663 C CA . ALA A 1 85 ? 2.351 -13.068 -21.408 1.00 95.69 85 ALA A CA 1
ATOM 664 C C . ALA A 1 85 ? 2.467 -11.845 -22.334 1.00 95.69 85 ALA A C 1
ATOM 666 O O . ALA A 1 85 ? 3.252 -11.873 -23.276 1.00 95.69 85 ALA A O 1
ATOM 667 N N . VAL A 1 86 ? 1.700 -10.782 -22.068 1.00 96.12 86 VAL A N 1
ATOM 668 C CA . VAL A 1 86 ? 1.745 -9.528 -22.839 1.00 96.12 86 VAL A CA 1
ATOM 669 C C . VAL A 1 86 ? 2.624 -8.465 -22.177 1.00 96.12 86 VAL A C 1
ATOM 671 O O . VAL A 1 86 ? 2.993 -7.489 -22.820 1.00 96.12 86 VAL A O 1
ATOM 674 N N . LEU A 1 87 ? 3.001 -8.661 -20.911 1.00 96.06 87 LEU A N 1
ATOM 675 C CA . LEU A 1 87 ? 3.901 -7.787 -20.163 1.00 96.06 87 LEU A CA 1
ATOM 676 C C . LEU A 1 87 ? 5.367 -8.061 -20.537 1.00 96.06 87 LEU A C 1
ATOM 678 O O . LEU A 1 87 ? 6.163 -8.553 -19.730 1.00 96.06 87 LEU A O 1
ATOM 682 N N . THR A 1 88 ? 5.707 -7.773 -21.791 1.00 98.19 88 THR A N 1
ATOM 683 C CA . THR A 1 88 ? 7.067 -7.922 -22.312 1.00 98.19 88 THR A CA 1
ATOM 684 C C . THR A 1 88 ? 7.966 -6.765 -21.876 1.00 98.19 88 THR A C 1
ATOM 686 O O . THR A 1 88 ? 7.488 -5.708 -21.451 1.00 98.19 88 THR A O 1
ATOM 689 N N . ARG A 1 89 ? 9.287 -6.927 -22.014 1.00 98.31 89 ARG A N 1
ATOM 690 C CA . ARG A 1 89 ? 10.273 -5.860 -21.764 1.00 98.31 89 ARG A CA 1
ATOM 691 C C . ARG A 1 89 ? 9.932 -4.586 -22.524 1.00 98.31 89 ARG A C 1
ATOM 693 O O . ARG A 1 89 ? 10.065 -3.493 -21.977 1.00 98.31 89 ARG A O 1
ATOM 700 N N . ARG A 1 90 ? 9.503 -4.721 -23.779 1.00 98.00 90 ARG A N 1
ATOM 701 C CA . ARG A 1 90 ? 9.127 -3.583 -24.615 1.00 98.00 90 ARG A CA 1
ATOM 702 C C . ARG A 1 90 ? 7.948 -2.816 -24.027 1.00 98.00 90 ARG A C 1
ATOM 704 O O . ARG A 1 90 ? 8.083 -1.622 -23.789 1.00 98.00 90 ARG A O 1
ATOM 711 N N . VAL A 1 91 ? 6.858 -3.510 -23.702 1.00 97.75 91 VAL A N 1
ATOM 712 C CA . VAL A 1 91 ? 5.672 -2.914 -23.057 1.00 97.75 91 VAL A CA 1
ATOM 713 C C . VAL A 1 91 ? 6.049 -2.260 -21.721 1.00 97.75 91 VAL A C 1
ATOM 715 O O . VAL A 1 91 ? 5.616 -1.157 -21.401 1.00 97.75 91 VAL A O 1
ATOM 718 N N . TYR A 1 92 ? 6.921 -2.905 -20.946 1.00 97.56 92 TYR A N 1
ATOM 719 C CA . TYR A 1 92 ? 7.370 -2.421 -19.640 1.00 97.56 92 TYR A CA 1
ATOM 720 C C . TYR A 1 92 ? 8.163 -1.104 -19.679 1.00 97.56 92 TYR A C 1
ATOM 722 O O . TYR A 1 92 ? 8.120 -0.326 -18.716 1.00 97.56 92 TYR A O 1
ATOM 730 N N . VAL A 1 93 ? 8.922 -0.881 -20.755 1.00 97.25 93 VAL A N 1
ATOM 731 C CA . VAL A 1 93 ? 9.765 0.308 -20.951 1.00 97.25 93 VAL A CA 1
ATOM 732 C C . VAL A 1 93 ? 9.022 1.391 -21.728 1.00 97.25 93 VAL A C 1
ATOM 734 O O . VAL A 1 93 ? 9.032 2.546 -21.314 1.00 97.25 93 VAL A O 1
ATOM 737 N N . GLU A 1 94 ? 8.362 1.035 -22.826 1.00 96.69 94 GLU A N 1
ATOM 738 C CA . GLU A 1 94 ? 7.710 2.013 -23.697 1.00 96.69 94 GLU A CA 1
ATOM 739 C C . GLU A 1 94 ? 6.320 2.381 -23.178 1.00 96.69 94 GLU A C 1
ATOM 741 O O . GLU A 1 94 ? 6.082 3.533 -22.824 1.00 96.69 94 GLU A O 1
ATOM 746 N N . ASP A 1 95 ? 5.418 1.408 -23.063 1.00 96.44 95 ASP A N 1
ATOM 747 C CA . ASP A 1 95 ? 4.000 1.688 -22.811 1.00 96.44 95 ASP A CA 1
ATOM 748 C C . ASP A 1 95 ? 3.722 2.044 -21.347 1.00 96.44 95 ASP A C 1
ATOM 750 O O . ASP A 1 95 ? 2.942 2.950 -21.060 1.00 96.44 95 ASP A O 1
ATOM 754 N N . ILE A 1 96 ? 4.369 1.345 -20.409 1.00 95.44 96 ILE A N 1
ATOM 755 C CA . ILE A 1 96 ? 4.162 1.567 -18.971 1.00 95.44 96 ILE A CA 1
ATOM 756 C C . ILE A 1 96 ? 4.963 2.771 -18.479 1.00 95.44 96 ILE A C 1
ATOM 758 O O . ILE A 1 96 ? 4.438 3.590 -17.729 1.00 95.44 96 ILE A O 1
ATOM 762 N N . ALA A 1 97 ? 6.236 2.879 -18.868 1.00 94.81 97 ALA A N 1
ATOM 763 C CA . ALA A 1 97 ? 7.106 3.942 -18.368 1.00 94.81 97 ALA A CA 1
ATOM 764 C C . ALA A 1 97 ? 7.117 5.203 -19.250 1.00 94.81 97 ALA A C 1
ATOM 766 O O . ALA A 1 97 ? 7.632 6.239 -18.824 1.00 94.81 97 ALA A O 1
ATOM 767 N N . GLY A 1 98 ? 6.557 5.145 -20.463 1.00 95.12 98 GLY A N 1
ATOM 768 C CA . GLY A 1 98 ? 6.554 6.273 -21.397 1.00 95.12 98 GLY A CA 1
ATOM 769 C C . GLY A 1 98 ? 7.955 6.656 -21.882 1.00 95.12 98 GLY A C 1
ATOM 770 O O . GLY A 1 98 ? 8.198 7.823 -22.197 1.00 95.12 98 GLY A O 1
ATOM 771 N N . LEU A 1 99 ? 8.897 5.708 -21.883 1.00 95.69 99 LEU A N 1
ATOM 772 C CA . LEU A 1 99 ? 10.293 5.930 -22.253 1.00 95.69 99 LEU A CA 1
ATOM 773 C C . LEU A 1 99 ? 10.586 5.409 -23.665 1.00 95.69 99 LEU A C 1
ATOM 775 O O . LEU A 1 99 ? 9.874 4.564 -24.194 1.00 95.69 99 LEU A O 1
ATOM 779 N N . ALA A 1 100 ? 11.673 5.879 -24.276 1.00 95.88 100 ALA A N 1
ATOM 780 C CA . ALA A 1 100 ? 12.203 5.221 -25.468 1.00 95.88 100 ALA A CA 1
ATOM 781 C C . ALA A 1 100 ? 12.843 3.877 -25.089 1.00 95.88 100 ALA A C 1
ATOM 783 O O . ALA A 1 100 ? 13.431 3.762 -24.015 1.00 95.88 100 ALA A O 1
ATOM 784 N N . TYR A 1 101 ? 12.779 2.889 -25.984 1.00 96.56 101 TYR A N 1
ATOM 785 C CA . TYR A 1 101 ? 13.406 1.588 -25.748 1.00 96.56 101 TYR A CA 1
ATOM 786 C C . TYR A 1 101 ? 14.943 1.633 -25.823 1.00 96.56 101 TYR A C 1
ATOM 788 O O . TYR A 1 101 ? 15.619 1.071 -24.972 1.00 96.56 101 TYR A O 1
ATOM 796 N N . ASP A 1 102 ? 15.532 2.303 -26.820 1.00 96.19 102 ASP A N 1
ATOM 797 C CA . ASP A 1 102 ? 16.994 2.325 -26.996 1.00 96.19 102 ASP A CA 1
ATOM 798 C C . ASP A 1 102 ? 17.650 3.489 -26.229 1.00 96.19 102 ASP A C 1
ATOM 800 O O . ASP A 1 102 ? 17.618 4.651 -26.652 1.00 96.19 102 ASP A O 1
ATOM 804 N N . ALA A 1 103 ? 18.293 3.164 -25.104 1.00 96.00 103 ALA A N 1
ATOM 805 C CA . ALA A 1 103 ? 19.038 4.127 -24.296 1.00 96.00 103 ALA A CA 1
ATOM 806 C C . ALA A 1 103 ? 20.237 4.747 -25.035 1.00 96.00 103 ALA A C 1
ATOM 808 O O . ALA A 1 103 ? 20.542 5.920 -24.827 1.00 96.00 103 ALA A O 1
ATOM 809 N N . GLU A 1 104 ? 20.919 3.995 -25.898 1.00 95.56 104 GLU A N 1
ATOM 810 C CA . GLU A 1 104 ? 22.123 4.460 -26.595 1.00 95.56 104 GLU A CA 1
ATOM 811 C C . GLU A 1 104 ? 21.775 5.357 -27.786 1.00 95.56 104 GLU A C 1
ATOM 813 O O . GLU A 1 104 ? 22.514 6.282 -28.136 1.00 95.56 104 GLU A O 1
ATOM 818 N N . GLU A 1 105 ? 20.611 5.153 -28.402 1.00 96.31 105 GLU A N 1
ATOM 819 C CA . GLU A 1 105 ? 20.055 6.131 -29.3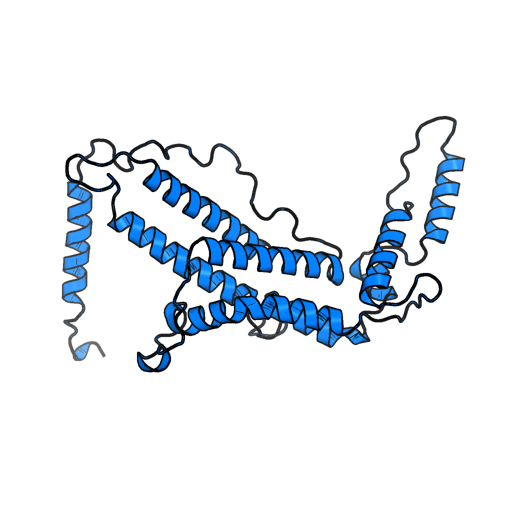34 1.00 96.31 105 GLU A CA 1
ATOM 820 C C . GLU A 1 105 ? 19.753 7.465 -28.636 1.00 96.31 105 GLU A C 1
ATOM 822 O O . GLU A 1 105 ? 20.128 8.527 -29.146 1.00 96.31 105 GLU A O 1
ATOM 827 N N . VAL A 1 106 ? 19.121 7.426 -27.459 1.00 96.88 106 VAL A N 1
ATOM 828 C CA . VAL A 1 106 ? 18.826 8.634 -26.672 1.00 96.88 106 VAL A CA 1
ATOM 829 C C . VAL A 1 106 ? 20.108 9.323 -26.208 1.00 96.88 106 VAL A C 1
ATOM 831 O O . VAL A 1 106 ? 20.213 10.541 -26.353 1.00 96.88 106 VAL A O 1
ATOM 834 N N . ALA A 1 107 ? 21.109 8.562 -25.757 1.00 96.00 107 ALA A N 1
ATOM 835 C CA . ALA A 1 107 ? 22.419 9.085 -25.376 1.00 96.00 107 ALA A CA 1
ATOM 836 C C . ALA A 1 107 ? 23.081 9.847 -26.534 1.00 96.00 107 ALA A C 1
ATOM 838 O O . ALA A 1 107 ? 23.435 11.013 -26.380 1.00 96.00 107 ALA A O 1
ATOM 839 N N . ARG A 1 108 ? 23.136 9.253 -27.737 1.00 96.62 108 ARG A N 1
ATOM 840 C CA . ARG A 1 108 ? 23.698 9.917 -28.930 1.00 96.62 108 ARG A CA 1
ATOM 841 C C . ARG A 1 108 ? 22.969 11.215 -29.284 1.00 96.62 108 ARG A C 1
ATOM 843 O O . ARG A 1 108 ? 23.607 12.189 -29.688 1.00 96.62 108 ARG A O 1
ATOM 850 N N . LYS A 1 109 ? 21.638 11.254 -29.144 1.00 95.38 109 LYS A N 1
ATOM 851 C CA . LYS A 1 109 ? 20.846 12.480 -29.357 1.00 95.38 109 LYS A CA 1
ATOM 852 C C . LYS A 1 109 ? 21.141 13.533 -28.283 1.00 95.38 109 LYS A C 1
ATOM 854 O O . LYS A 1 109 ? 21.251 14.712 -28.620 1.00 95.38 109 LYS A O 1
ATOM 859 N N . GLY A 1 110 ? 21.292 13.116 -27.027 1.00 94.19 110 GLY A N 1
ATOM 860 C CA . GLY A 1 110 ? 21.696 13.967 -25.907 1.00 94.19 110 GLY A CA 1
ATOM 861 C C . GLY A 1 110 ? 23.087 14.571 -26.102 1.00 94.19 110 GLY A C 1
ATOM 862 O O . GLY A 1 110 ? 23.240 15.786 -25.986 1.00 94.19 110 GLY A O 1
ATOM 863 N N . ASP A 1 111 ? 24.066 13.766 -26.512 1.00 93.00 111 ASP A N 1
ATOM 864 C CA . ASP A 1 111 ? 25.432 14.216 -26.804 1.00 93.00 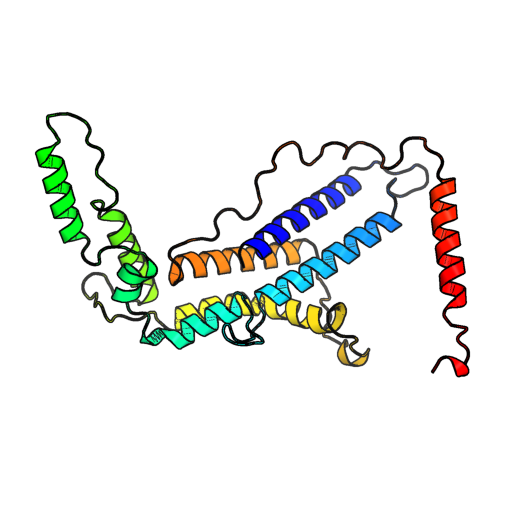111 ASP A CA 1
ATOM 865 C C . ASP A 1 111 ? 25.458 15.217 -27.962 1.00 93.00 111 ASP A C 1
ATOM 867 O O . ASP A 1 111 ? 26.073 16.282 -27.871 1.00 93.00 111 ASP A O 1
ATOM 871 N N . ALA A 1 112 ? 24.732 14.926 -29.047 1.00 93.19 112 ALA A N 1
ATOM 872 C CA . ALA A 1 112 ? 24.605 15.842 -30.176 1.00 93.19 112 ALA A CA 1
ATOM 873 C C . ALA A 1 112 ? 23.931 17.165 -29.773 1.00 93.19 112 ALA A C 1
ATOM 875 O O . ALA A 1 112 ? 24.324 18.232 -30.250 1.00 93.19 112 ALA A O 1
ATOM 876 N N . PHE A 1 113 ? 22.928 17.112 -28.892 1.00 92.88 113 PHE A N 1
ATOM 877 C CA . PHE A 1 113 ? 22.302 18.304 -28.327 1.00 92.88 113 PHE A CA 1
ATOM 878 C C . PHE A 1 113 ? 23.300 19.097 -27.480 1.00 92.88 113 PHE A C 1
ATOM 880 O O . PHE A 1 113 ? 23.432 20.304 -27.678 1.00 92.88 113 PHE A O 1
ATOM 887 N N . PHE A 1 114 ? 24.040 18.434 -26.593 1.00 90.88 114 PHE A N 1
ATOM 888 C CA . PHE A 1 114 ? 25.051 19.069 -25.757 1.00 90.88 114 PHE A CA 1
ATOM 889 C C . PHE A 1 114 ? 26.118 19.767 -26.606 1.00 90.88 114 PHE A C 1
ATOM 891 O O . PHE A 1 114 ? 26.319 20.967 -26.447 1.00 90.88 114 PHE A O 1
ATOM 898 N N . LEU A 1 115 ? 26.728 19.071 -27.571 1.00 90.38 115 LEU A N 1
ATOM 899 C CA . LEU A 1 115 ? 27.781 19.627 -28.433 1.00 90.38 115 LEU A CA 1
ATOM 900 C C . LEU A 1 115 ? 27.332 20.871 -29.215 1.00 90.38 115 LEU A C 1
ATOM 902 O O . LEU A 1 115 ? 28.144 21.757 -29.464 1.00 90.38 115 LEU A O 1
ATOM 906 N N . ARG A 1 116 ? 26.046 20.964 -29.577 1.00 89.62 116 ARG A N 1
ATOM 907 C CA . ARG A 1 116 ? 25.483 22.135 -30.274 1.00 89.62 116 ARG A CA 1
ATOM 908 C C . ARG A 1 116 ? 25.276 23.356 -29.377 1.00 89.62 116 ARG A C 1
ATOM 910 O O . ARG A 1 116 ? 25.214 24.461 -29.899 1.00 89.62 116 ARG A O 1
ATOM 917 N N . HIS A 1 117 ? 25.135 23.168 -28.066 1.00 86.50 117 HIS A N 1
ATOM 918 C CA . HIS A 1 117 ? 24.766 24.237 -27.125 1.00 86.50 117 HIS A CA 1
ATOM 919 C C . HIS A 1 117 ? 25.856 24.532 -26.084 1.00 86.50 117 HIS A C 1
ATOM 921 O O . HIS A 1 117 ? 25.800 25.550 -25.393 1.00 86.50 117 HIS A O 1
ATOM 927 N N . ALA A 1 118 ? 26.858 23.660 -25.964 1.00 80.44 118 ALA A N 1
ATOM 928 C CA . ALA A 1 118 ? 27.957 23.762 -25.017 1.00 80.44 118 ALA A CA 1
ATOM 929 C C . ALA A 1 118 ? 29.037 24.735 -25.515 1.00 80.44 118 ALA A C 1
ATOM 931 O O . ALA A 1 118 ? 30.209 24.390 -25.644 1.00 80.44 118 ALA A O 1
ATOM 932 N N . GLU A 1 119 ? 28.674 25.996 -25.748 1.00 79.00 119 GLU A N 1
ATOM 933 C CA . GLU A 1 119 ? 29.633 27.089 -25.959 1.00 79.00 119 GLU A CA 1
ATOM 934 C C . GLU A 1 119 ? 30.310 27.482 -24.626 1.00 79.00 119 GLU A C 1
ATOM 936 O O . GLU A 1 119 ? 30.247 28.627 -24.181 1.00 79.00 119 GLU A O 1
ATOM 941 N N . ARG A 1 120 ? 30.932 26.508 -23.939 1.00 68.56 120 ARG A N 1
ATOM 942 C CA . ARG A 1 120 ? 31.580 26.650 -22.615 1.00 68.56 120 ARG A CA 1
ATOM 943 C C . ARG A 1 120 ? 30.638 27.086 -21.483 1.00 68.56 120 ARG A C 1
ATOM 945 O O . ARG A 1 120 ? 31.079 27.675 -20.498 1.00 68.56 120 ARG A O 1
ATOM 952 N N . LYS A 1 121 ? 29.346 26.787 -21.606 1.00 80.44 121 LYS A N 1
ATOM 953 C CA . LYS A 1 121 ? 28.322 27.035 -20.581 1.00 80.44 121 LYS A CA 1
ATOM 954 C C . LYS A 1 121 ? 27.719 25.718 -20.111 1.00 80.44 121 LYS A C 1
ATOM 956 O O . LYS A 1 121 ? 27.724 24.733 -20.845 1.00 80.44 121 LYS A O 1
ATOM 961 N N . ALA A 1 122 ? 27.179 25.718 -18.896 1.00 82.88 122 ALA A N 1
ATOM 962 C CA . ALA A 1 122 ? 26.326 24.629 -18.443 1.00 82.88 122 ALA A CA 1
ATOM 963 C C . ALA A 1 122 ? 25.062 24.585 -19.317 1.00 82.88 122 ALA A C 1
ATOM 965 O O . ALA A 1 122 ? 24.388 25.602 -19.487 1.00 82.88 122 ALA A O 1
ATOM 966 N N . VAL A 1 123 ? 24.758 23.412 -19.873 1.00 86.56 123 VAL A N 1
ATOM 967 C CA . VAL A 1 123 ? 23.574 23.176 -20.704 1.00 86.56 123 VAL A CA 1
ATOM 968 C C . VAL A 1 123 ? 22.635 22.259 -19.939 1.00 86.56 123 VAL A C 1
ATOM 970 O O . VAL A 1 123 ? 23.026 21.175 -19.512 1.00 86.56 123 VAL A O 1
ATOM 973 N N . TRP A 1 124 ? 21.386 22.683 -19.783 1.00 88.62 124 TRP A N 1
ATOM 974 C CA . TRP A 1 124 ? 20.336 21.819 -19.263 1.00 88.62 124 TRP A CA 1
ATOM 975 C C . TRP A 1 124 ? 19.863 20.873 -20.369 1.00 88.62 124 TRP A C 1
AT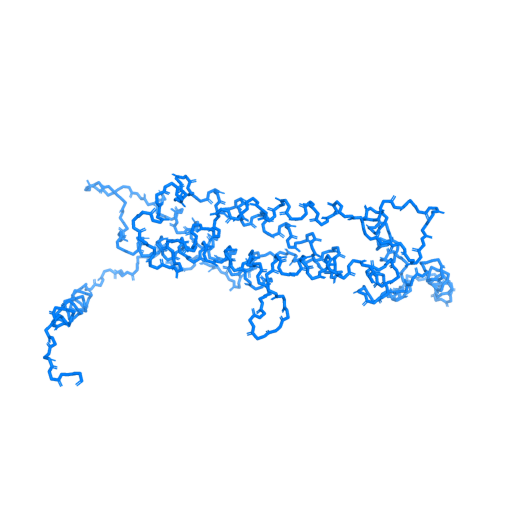OM 977 O O . TRP A 1 124 ? 19.233 21.309 -21.333 1.00 88.62 124 TRP A O 1
ATOM 987 N N . ILE A 1 125 ? 20.175 19.582 -20.242 1.00 89.31 125 ILE A N 1
ATOM 988 C CA . ILE A 1 125 ? 19.728 18.565 -21.197 1.00 89.31 125 ILE A CA 1
ATOM 989 C C . ILE A 1 125 ? 18.251 18.238 -20.913 1.00 89.31 125 ILE A C 1
ATOM 991 O O . ILE A 1 125 ? 17.928 17.849 -19.785 1.00 89.31 125 ILE A O 1
ATOM 995 N N . PRO A 1 126 ? 17.342 18.372 -21.900 1.00 92.31 126 PRO A N 1
ATOM 996 C CA . PRO A 1 126 ? 15.941 17.989 -21.750 1.00 92.31 126 PRO A CA 1
ATOM 997 C C . PRO A 1 126 ? 15.781 16.544 -21.265 1.00 92.31 126 PRO A C 1
ATOM 999 O O . PRO A 1 126 ? 16.495 15.661 -21.728 1.00 92.31 126 PRO A O 1
ATOM 1002 N N . ARG A 1 127 ? 14.791 16.276 -20.401 1.00 89.31 127 ARG A N 1
ATOM 1003 C CA . ARG A 1 127 ? 14.542 14.926 -19.849 1.00 89.31 127 ARG A CA 1
ATOM 1004 C C . ARG A 1 127 ? 14.364 13.847 -20.920 1.00 89.31 127 ARG A C 1
ATOM 1006 O O . ARG A 1 127 ? 14.837 12.737 -20.741 1.00 89.31 127 ARG A O 1
ATOM 1013 N N . ALA A 1 128 ? 13.742 14.183 -22.050 1.00 90.56 128 ALA A N 1
ATOM 1014 C CA . ALA A 1 128 ? 13.561 13.260 -23.174 1.00 90.56 128 ALA A CA 1
ATOM 1015 C C . ALA A 1 128 ? 14.879 12.828 -23.853 1.00 90.56 128 ALA A C 1
ATOM 1017 O O . ALA A 1 128 ? 14.879 11.895 -24.649 1.00 90.56 128 ALA A O 1
ATOM 1018 N N . LEU A 1 129 ? 15.988 13.517 -23.566 1.00 94.19 129 LEU A N 1
ATOM 1019 C CA . LEU A 1 129 ? 17.328 13.226 -24.078 1.00 94.19 129 LEU A CA 1
ATOM 1020 C C . LEU A 1 129 ? 18.255 12.638 -23.001 1.00 94.19 129 LEU A C 1
ATOM 1022 O O . LEU A 1 129 ? 19.461 12.556 -23.219 1.00 94.19 129 LEU A O 1
ATOM 1026 N N . GLN A 1 130 ? 17.713 12.262 -21.840 1.00 94.50 130 GLN A N 1
ATOM 1027 C CA . GLN A 1 130 ? 18.471 11.646 -20.753 1.00 94.50 130 GLN A CA 1
ATOM 1028 C C . GLN A 1 130 ? 18.323 10.119 -20.839 1.00 94.50 130 GLN A C 1
ATOM 1030 O O . GLN A 1 130 ? 17.201 9.619 -20.722 1.00 94.50 130 GLN A O 1
ATOM 1035 N N . PRO A 1 131 ? 19.411 9.361 -21.068 1.00 96.75 131 PRO A N 1
ATOM 1036 C CA . PRO A 1 131 ? 19.343 7.907 -21.210 1.00 96.75 131 PRO A CA 1
ATOM 1037 C C . PRO A 1 131 ? 19.226 7.159 -19.871 1.00 96.75 131 PRO A C 1
ATOM 1039 O O . PRO A 1 131 ? 18.874 5.980 -19.855 1.00 96.75 131 PRO A O 1
ATOM 1042 N N . GLU A 1 132 ? 19.516 7.804 -18.738 1.00 96.12 132 GLU A N 1
ATOM 1043 C CA . GLU A 1 132 ? 19.585 7.155 -17.423 1.00 96.12 132 GLU A CA 1
ATOM 1044 C C . GLU A 1 132 ? 18.271 6.478 -16.998 1.00 96.12 132 GLU A C 1
ATOM 1046 O O . GLU A 1 132 ? 18.339 5.320 -16.580 1.00 96.12 132 GLU A O 1
ATOM 1051 N N . PRO A 1 133 ? 17.081 7.102 -17.134 1.00 94.88 133 PRO A N 1
ATOM 1052 C CA . PRO A 1 133 ? 15.823 6.443 -16.779 1.00 94.88 133 PRO A CA 1
ATOM 1053 C C . PRO A 1 133 ? 15.566 5.174 -17.603 1.00 94.88 133 PRO A C 1
ATOM 1055 O O . PRO A 1 133 ? 15.054 4.189 -17.076 1.00 94.88 133 PRO A O 1
ATOM 1058 N N . ILE A 1 134 ? 15.977 5.170 -18.877 1.00 96.94 134 ILE A N 1
ATOM 1059 C CA . ILE A 1 134 ? 15.832 4.020 -19.781 1.00 96.94 134 ILE A CA 1
ATOM 1060 C C . ILE A 1 134 ? 16.728 2.873 -19.309 1.00 96.94 134 ILE A C 1
ATOM 1062 O O . ILE A 1 134 ? 16.263 1.744 -19.144 1.00 96.94 134 ILE A O 1
ATOM 1066 N N . ARG A 1 135 ? 18.004 3.172 -19.020 1.00 97.12 135 ARG A N 1
ATOM 1067 C CA . ARG A 1 135 ? 18.964 2.189 -18.490 1.00 97.12 135 ARG A CA 1
ATOM 1068 C C . ARG A 1 135 ? 18.463 1.587 -17.177 1.00 97.12 135 ARG A C 1
ATOM 1070 O O . ARG A 1 135 ? 18.355 0.371 -17.074 1.00 97.12 135 ARG A O 1
ATOM 1077 N N . GLN A 1 136 ? 18.038 2.427 -16.231 1.00 95.62 136 GLN A N 1
ATOM 1078 C CA . GLN A 1 136 ? 17.488 1.980 -14.946 1.00 95.62 136 GLN A CA 1
ATOM 1079 C C . GLN A 1 136 ? 16.255 1.084 -15.115 1.00 95.62 136 GLN A C 1
ATOM 1081 O O . GLN A 1 136 ? 16.106 0.091 -14.399 1.00 95.62 136 GLN A O 1
ATOM 1086 N N . ARG A 1 137 ? 15.368 1.405 -16.067 1.00 96.12 137 ARG A N 1
ATOM 1087 C CA . ARG A 1 137 ? 14.174 0.595 -16.333 1.00 96.12 137 ARG A CA 1
ATOM 1088 C C . ARG A 1 137 ? 14.535 -0.773 -16.911 1.00 96.12 137 ARG A C 1
ATOM 1090 O O . ARG A 1 137 ? 13.949 -1.770 -16.490 1.00 96.12 137 ARG A O 1
ATOM 1097 N N . HIS A 1 138 ? 15.519 -0.844 -17.807 1.00 97.75 138 HIS A N 1
ATOM 1098 C CA . HIS A 1 138 ? 16.038 -2.120 -18.305 1.00 97.75 138 HIS A CA 1
ATOM 1099 C C . HIS A 1 138 ? 16.737 -2.942 -17.228 1.00 97.75 138 HIS A C 1
ATOM 1101 O O . HIS A 1 138 ? 16.473 -4.135 -17.143 1.00 97.75 138 HIS A O 1
ATOM 1107 N N . ASP A 1 139 ? 17.572 -2.327 -16.392 1.00 97.12 139 ASP A N 1
ATOM 1108 C CA . ASP A 1 139 ? 18.277 -3.026 -15.312 1.00 97.12 139 ASP A CA 1
ATOM 1109 C C . ASP A 1 139 ? 17.285 -3.610 -14.294 1.00 97.12 139 ASP A C 1
ATOM 1111 O O . ASP A 1 139 ? 17.434 -4.733 -13.810 1.00 97.12 139 ASP A O 1
ATOM 1115 N N . GLN A 1 140 ? 16.202 -2.881 -14.016 1.00 96.75 140 GLN A N 1
ATOM 1116 C CA . GLN A 1 140 ? 15.103 -3.407 -13.218 1.00 96.75 140 GLN A CA 1
ATOM 1117 C C . GLN A 1 140 ? 14.397 -4.579 -13.914 1.00 96.75 140 GLN A C 1
ATOM 1119 O O . GLN A 1 140 ? 14.072 -5.564 -13.252 1.00 96.75 140 GLN A O 1
ATOM 1124 N N . PHE A 1 141 ? 14.161 -4.509 -15.226 1.00 97.81 141 PHE A N 1
ATOM 1125 C CA . PHE A 1 141 ? 13.541 -5.616 -15.954 1.00 97.81 141 PHE A CA 1
ATOM 1126 C C . PHE A 1 141 ? 14.454 -6.846 -16.047 1.00 97.81 141 PHE A C 1
ATOM 1128 O O . PHE A 1 141 ? 13.961 -7.969 -15.989 1.00 97.81 141 PHE A O 1
ATOM 1135 N N . ASP A 1 142 ? 15.774 -6.669 -16.124 1.00 98.19 142 ASP A N 1
ATOM 1136 C CA . ASP A 1 142 ? 16.748 -7.767 -16.048 1.00 98.19 142 ASP A CA 1
ATOM 1137 C C . ASP A 1 142 ? 16.598 -8.531 -14.732 1.00 98.19 142 ASP A C 1
ATOM 1139 O O . ASP A 1 142 ? 16.536 -9.759 -14.726 1.00 98.19 142 ASP A O 1
ATOM 1143 N N . PHE A 1 143 ? 16.438 -7.812 -13.617 1.00 97.38 143 PHE A N 1
ATOM 1144 C CA . PHE A 1 143 ? 16.167 -8.431 -12.320 1.00 97.38 143 PHE A CA 1
ATOM 1145 C C . PHE A 1 143 ? 14.849 -9.226 -12.311 1.00 97.38 143 PHE A C 1
ATOM 1147 O O . PHE A 1 143 ? 14.799 -10.323 -11.761 1.00 97.38 143 PHE A O 1
ATOM 1154 N N . LEU A 1 144 ? 13.784 -8.702 -12.928 1.00 97.62 144 LEU A N 1
ATOM 1155 C CA . LEU A 1 144 ? 12.455 -9.333 -12.935 1.00 97.62 144 LEU A CA 1
ATOM 1156 C C . LEU A 1 144 ? 12.340 -10.519 -13.909 1.00 97.62 144 LEU A C 1
ATOM 1158 O O . LEU A 1 144 ? 11.632 -11.487 -13.630 1.00 97.62 144 LEU A O 1
ATOM 1162 N N . SER A 1 145 ? 13.015 -10.444 -15.054 1.00 97.69 145 SER A N 1
ATOM 1163 C CA . SER A 1 145 ? 13.037 -11.485 -16.092 1.00 97.69 145 SER A CA 1
ATOM 1164 C C . SER A 1 145 ? 14.143 -12.522 -15.880 1.00 97.69 145 SER A C 1
ATOM 1166 O O . SER A 1 145 ? 14.088 -13.611 -16.453 1.00 97.69 145 SER A O 1
ATOM 1168 N N . GLY A 1 146 ? 15.154 -12.204 -15.066 1.00 97.31 146 GLY A N 1
ATOM 1169 C CA . GLY A 1 146 ? 16.366 -13.006 -14.889 1.00 97.31 146 GLY A CA 1
ATOM 1170 C C . GLY A 1 146 ? 17.250 -13.082 -16.141 1.00 97.31 146 GLY A C 1
ATOM 1171 O O . GLY A 1 146 ? 18.158 -13.914 -16.194 1.00 97.31 146 GLY A O 1
ATOM 1172 N N . VAL A 1 147 ? 16.984 -12.253 -17.155 1.00 97.50 147 VAL A N 1
ATOM 1173 C CA . VAL A 1 147 ? 17.774 -12.179 -18.388 1.00 97.50 147 VAL A CA 1
ATOM 1174 C C . VAL A 1 147 ? 18.893 -11.154 -18.189 1.00 97.50 147 VAL A C 1
ATOM 1176 O O . VAL A 1 147 ? 18.597 -10.008 -17.854 1.00 97.50 147 VAL A O 1
ATOM 1179 N N . PRO A 1 148 ? 20.174 -11.530 -18.372 1.00 94.56 148 PRO A N 1
ATOM 1180 C CA . PRO A 1 148 ? 21.282 -10.597 -18.207 1.00 94.56 148 PRO A CA 1
ATOM 1181 C C . PRO A 1 148 ? 21.361 -9.610 -19.379 1.00 94.56 148 PRO A C 1
ATOM 1183 O O . PRO A 1 148 ? 20.813 -9.857 -20.460 1.00 94.56 148 PRO A O 1
ATOM 1186 N N . SER A 1 149 ? 22.075 -8.505 -19.173 1.00 94.44 149 SER A N 1
ATOM 1187 C CA . SER A 1 149 ? 22.068 -7.354 -20.078 1.00 94.44 149 SER A CA 1
ATOM 1188 C C . SER A 1 149 ? 22.547 -7.663 -21.501 1.00 94.44 149 SER A C 1
ATOM 1190 O O . SER A 1 149 ? 22.105 -7.023 -22.454 1.00 94.44 149 SER A O 1
ATOM 1192 N N . GLU A 1 150 ? 23.382 -8.686 -21.673 1.00 94.31 150 GLU A N 1
ATOM 1193 C CA . GLU A 1 150 ? 23.940 -9.101 -22.962 1.00 94.31 150 GLU A CA 1
ATOM 1194 C C . GLU A 1 150 ? 22.962 -9.932 -23.806 1.00 94.31 150 GLU A C 1
ATOM 1196 O O . GLU A 1 150 ? 23.207 -10.161 -24.990 1.00 94.31 150 GLU A O 1
ATOM 1201 N N . ARG A 1 151 ? 21.870 -10.420 -23.205 1.00 96.19 151 ARG A N 1
ATOM 1202 C CA . ARG A 1 151 ? 20.893 -11.316 -23.850 1.00 96.19 151 ARG A CA 1
ATOM 1203 C C . ARG A 1 151 ? 19.472 -10.752 -23.857 1.00 96.19 151 ARG A C 1
ATOM 1205 O O . ARG A 1 151 ? 18.530 -11.506 -24.080 1.00 96.19 151 ARG A O 1
ATOM 1212 N N . ARG A 1 152 ? 19.324 -9.448 -23.605 1.00 96.25 152 ARG A N 1
ATOM 1213 C CA . ARG A 1 152 ? 18.027 -8.761 -23.562 1.00 96.25 152 ARG A CA 1
ATOM 1214 C C . ARG A 1 152 ? 17.273 -8.946 -24.879 1.00 96.25 152 ARG A C 1
ATOM 1216 O O . ARG A 1 152 ? 17.819 -8.686 -25.950 1.00 96.25 152 ARG A O 1
ATOM 1223 N N . SER A 1 153 ? 15.999 -9.303 -24.781 1.00 97.19 153 SER A N 1
ATOM 1224 C CA . SER A 1 153 ? 15.054 -9.310 -25.896 1.00 97.19 153 SER A CA 1
ATOM 1225 C C . SER A 1 153 ? 13.856 -8.403 -25.589 1.00 97.19 153 SER A C 1
ATOM 1227 O O . SER A 1 153 ? 13.394 -8.374 -24.444 1.00 97.19 153 SER A O 1
ATOM 1229 N N . PRO A 1 154 ? 13.299 -7.685 -26.585 1.00 97.75 154 PRO A N 1
ATOM 1230 C CA . PRO A 1 154 ? 12.046 -6.941 -26.426 1.00 97.75 154 PRO A CA 1
ATOM 1231 C C . PRO A 1 154 ? 10.880 -7.801 -25.923 1.00 97.75 154 PRO A C 1
ATOM 1233 O O . PRO A 1 154 ? 9.996 -7.280 -25.243 1.00 97.75 154 PRO A O 1
ATOM 1236 N N . ASP A 1 155 ? 10.915 -9.102 -26.217 1.00 97.94 155 ASP A N 1
ATOM 1237 C CA . ASP A 1 155 ? 9.874 -10.077 -25.882 1.00 97.94 155 ASP A CA 1
ATOM 1238 C C . ASP A 1 155 ? 10.133 -10.821 -24.559 1.00 97.94 155 ASP A C 1
ATOM 1240 O O . ASP A 1 155 ? 9.374 -11.722 -24.198 1.00 97.94 155 ASP A O 1
ATOM 1244 N N . ASP A 1 156 ? 11.195 -10.468 -23.820 1.00 98.06 156 ASP A N 1
ATOM 1245 C CA . ASP A 1 156 ? 11.450 -11.041 -22.494 1.00 98.06 156 ASP A CA 1
ATOM 1246 C C . ASP A 1 156 ? 10.236 -10.815 -21.584 1.00 98.06 156 ASP A C 1
ATOM 1248 O O . ASP A 1 156 ? 9.653 -9.730 -21.573 1.00 98.06 156 ASP A O 1
ATOM 1252 N N . THR A 1 157 ? 9.892 -11.811 -20.768 1.00 98.06 157 THR A N 1
ATOM 1253 C CA . THR A 1 157 ? 8.786 -11.724 -19.803 1.00 98.06 157 THR A CA 1
ATOM 1254 C C . THR A 1 157 ? 9.294 -11.835 -18.370 1.00 98.06 157 THR A C 1
ATOM 1256 O O . THR A 1 157 ? 10.346 -12.416 -18.097 1.00 98.06 157 THR A O 1
ATOM 1259 N N . ILE A 1 158 ? 8.530 -11.274 -17.433 1.00 97.62 158 ILE A N 1
ATOM 1260 C CA . ILE A 1 158 ? 8.799 -11.372 -15.991 1.00 97.62 158 ILE A CA 1
ATOM 1261 C C . ILE A 1 158 ? 8.685 -12.837 -15.545 1.00 97.62 158 ILE A C 1
ATOM 1263 O O . ILE A 1 158 ? 7.816 -13.560 -16.029 1.00 97.62 158 ILE A O 1
ATOM 1267 N N . GLN A 1 159 ? 9.537 -13.294 -14.627 1.00 97.75 159 GLN A N 1
ATOM 1268 C CA . GLN A 1 159 ? 9.491 -14.670 -14.117 1.00 97.75 159 GLN A CA 1
ATOM 1269 C C . GLN A 1 159 ? 8.370 -14.884 -13.088 1.00 97.75 159 GLN A C 1
ATOM 1271 O O . GLN A 1 159 ? 8.035 -13.984 -12.318 1.00 97.75 159 GLN A O 1
ATOM 1276 N N . ASP A 1 160 ? 7.837 -16.109 -13.018 1.00 97.00 160 ASP A N 1
ATOM 1277 C CA . ASP A 1 160 ? 6.720 -16.446 -12.119 1.00 97.00 160 ASP A CA 1
ATOM 1278 C C . ASP A 1 160 ? 7.043 -16.211 -10.630 1.00 97.00 160 ASP A C 1
ATOM 1280 O O . ASP A 1 160 ? 6.172 -15.775 -9.875 1.00 97.00 160 ASP A O 1
ATOM 1284 N N . TRP A 1 161 ? 8.311 -16.372 -10.223 1.00 97.12 161 TRP A N 1
ATOM 1285 C CA . TRP A 1 161 ? 8.729 -16.174 -8.829 1.00 97.12 161 TRP A CA 1
ATOM 1286 C C . TRP A 1 161 ? 8.458 -14.756 -8.312 1.00 97.12 161 TRP A C 1
ATOM 1288 O O . TRP A 1 161 ? 8.277 -14.572 -7.107 1.00 97.12 161 TRP A O 1
ATOM 1298 N N . VAL A 1 162 ? 8.426 -13.744 -9.190 1.00 97.69 162 VAL A N 1
ATOM 1299 C CA . VAL A 1 162 ? 8.117 -12.358 -8.807 1.00 97.69 162 VAL A CA 1
ATOM 1300 C C . VAL A 1 162 ? 6.698 -12.286 -8.247 1.00 97.69 162 VAL A C 1
ATOM 1302 O O . VAL A 1 162 ? 6.473 -11.697 -7.187 1.00 97.69 162 VAL A O 1
ATOM 1305 N N . PHE A 1 163 ? 5.756 -12.934 -8.931 1.00 97.69 163 PHE A N 1
ATOM 1306 C CA . PHE A 1 163 ? 4.360 -13.005 -8.518 1.00 97.69 163 PHE A CA 1
ATOM 1307 C C . PHE A 1 163 ? 4.206 -13.846 -7.256 1.00 97.69 163 PHE A C 1
ATOM 1309 O O . PHE A 1 163 ? 3.568 -13.391 -6.309 1.00 97.69 163 PHE A O 1
ATOM 1316 N N . ASP A 1 164 ? 4.862 -15.008 -7.199 1.00 97.50 164 ASP A N 1
ATOM 1317 C CA . ASP A 1 164 ? 4.827 -15.893 -6.029 1.00 97.50 164 ASP A CA 1
ATOM 1318 C C . ASP A 1 164 ? 5.358 -15.185 -4.774 1.00 97.50 164 ASP A C 1
ATOM 1320 O O . ASP A 1 164 ? 4.802 -15.313 -3.683 1.00 97.50 164 ASP A O 1
ATOM 1324 N N . LYS A 1 165 ? 6.403 -14.361 -4.921 1.00 96.69 165 LYS A N 1
ATOM 1325 C CA . LYS A 1 165 ? 6.971 -13.578 -3.820 1.00 96.69 165 LYS A CA 1
ATOM 1326 C C . LYS A 1 165 ? 6.003 -12.511 -3.310 1.00 96.69 165 LYS A C 1
ATOM 1328 O O . LYS A 1 165 ? 5.885 -12.334 -2.098 1.00 96.69 165 LYS A O 1
ATOM 1333 N N . LEU A 1 166 ? 5.320 -11.790 -4.200 1.00 97.00 166 LEU A N 1
ATOM 1334 C CA . LEU A 1 166 ? 4.316 -10.789 -3.811 1.00 97.00 166 LEU A CA 1
ATOM 1335 C C . LEU A 1 166 ? 3.085 -11.447 -3.181 1.00 97.00 166 LEU A C 1
ATOM 1337 O O . LEU A 1 166 ? 2.577 -10.979 -2.162 1.00 97.00 166 LEU A O 1
ATOM 1341 N N . GLU A 1 167 ? 2.654 -12.575 -3.734 1.00 96.31 167 GLU A N 1
ATOM 1342 C CA . GLU A 1 167 ? 1.568 -13.390 -3.206 1.00 96.31 167 GLU A CA 1
ATOM 1343 C C . GLU A 1 167 ? 1.871 -13.901 -1.796 1.00 96.31 167 GLU A C 1
ATOM 1345 O O . GLU A 1 167 ? 1.025 -13.770 -0.907 1.00 96.31 167 GLU A O 1
ATOM 1350 N N . ALA A 1 168 ? 3.087 -14.403 -1.568 1.00 96.19 168 ALA A N 1
ATOM 1351 C CA . ALA A 1 168 ? 3.545 -14.851 -0.259 1.00 96.19 168 ALA A CA 1
ATOM 1352 C C . ALA A 1 168 ? 3.596 -13.708 0.767 1.00 96.19 168 ALA A C 1
ATOM 1354 O O . ALA A 1 168 ? 3.311 -13.928 1.943 1.00 96.19 168 ALA A O 1
ATOM 1355 N N . ARG A 1 169 ? 3.919 -12.475 0.348 1.00 96.06 169 ARG A N 1
ATOM 1356 C CA . ARG A 1 169 ? 3.824 -11.295 1.225 1.00 96.06 169 ARG A CA 1
ATOM 1357 C C . ARG A 1 169 ? 2.375 -11.024 1.612 1.00 96.06 169 ARG A C 1
ATOM 1359 O O . ARG A 1 169 ? 2.067 -10.966 2.798 1.00 96.06 169 ARG A O 1
ATOM 1366 N N . LEU A 1 170 ? 1.474 -10.929 0.635 1.00 95.12 170 LEU A N 1
ATOM 1367 C CA . LEU A 1 170 ? 0.050 -10.681 0.889 1.00 95.12 170 LEU A CA 1
ATOM 1368 C C . LEU A 1 170 ? -0.608 -11.800 1.717 1.00 95.12 170 LEU A C 1
ATOM 1370 O O . LEU A 1 170 ? -1.509 -11.528 2.505 1.00 95.12 170 LEU A O 1
ATOM 1374 N N . ALA A 1 171 ? -0.147 -13.046 1.596 1.00 93.38 171 ALA A N 1
ATOM 1375 C CA . ALA A 1 171 ? -0.650 -14.165 2.392 1.00 93.38 171 ALA A CA 1
ATOM 1376 C C . ALA A 1 171 ? -0.384 -14.006 3.904 1.00 93.38 171 ALA A C 1
ATOM 1378 O O . ALA A 1 171 ? -1.162 -14.510 4.714 1.00 93.38 171 ALA A O 1
ATOM 1379 N N . GLN A 1 172 ? 0.659 -13.270 4.309 1.00 92.44 172 GLN A N 1
ATOM 1380 C CA . GLN A 1 172 ? 0.988 -13.060 5.730 1.00 92.44 172 GLN A CA 1
ATOM 1381 C C . GLN A 1 172 ? -0.092 -12.268 6.473 1.00 92.44 172 GLN A C 1
ATOM 1383 O O . GLN A 1 172 ? -0.330 -12.498 7.655 1.00 92.44 172 GLN A O 1
ATOM 1388 N N . VAL A 1 173 ? -0.789 -11.378 5.767 1.00 91.81 173 VAL A N 1
ATOM 1389 C CA . VAL A 1 173 ? -1.869 -10.549 6.321 1.00 91.81 173 VAL A CA 1
ATOM 1390 C C . VAL A 1 173 ? -3.262 -11.127 6.047 1.00 91.81 173 VAL A C 1
ATOM 1392 O O . VAL A 1 173 ? -4.263 -10.564 6.489 1.00 91.81 173 VAL A O 1
ATOM 1395 N N . GLN A 1 174 ? -3.356 -12.284 5.381 1.00 86.25 174 GLN A N 1
ATOM 1396 C CA . GLN A 1 174 ? -4.636 -12.918 5.045 1.00 86.25 174 GLN A CA 1
ATOM 1397 C C . GLN A 1 174 ? -5.448 -13.285 6.294 1.00 86.25 174 GLN A C 1
ATOM 1399 O O . GLN A 1 174 ? -6.651 -13.041 6.343 1.00 86.25 174 GLN A O 1
ATOM 1404 N N . LYS A 1 175 ? -4.783 -13.766 7.352 1.00 84.88 175 LYS A N 1
ATOM 1405 C CA . LYS A 1 175 ? -5.435 -14.102 8.631 1.00 84.88 175 LYS A CA 1
ATOM 1406 C C . LYS A 1 175 ? -6.191 -12.917 9.245 1.00 84.88 175 LYS A C 1
ATOM 1408 O O . LYS A 1 175 ? -7.198 -13.111 9.921 1.00 84.88 175 LYS A O 1
ATOM 1413 N N . ILE A 1 176 ? -5.737 -11.688 8.989 1.00 87.38 176 ILE A N 1
ATOM 1414 C CA . ILE A 1 176 ? -6.393 -10.463 9.466 1.00 87.38 176 ILE A CA 1
ATOM 1415 C C . ILE A 1 176 ? -7.689 -10.220 8.689 1.00 87.38 176 ILE A C 1
ATOM 1417 O O . ILE A 1 176 ? -8.697 -9.833 9.273 1.00 87.38 176 ILE A O 1
ATOM 1421 N N . SER A 1 177 ? -7.691 -10.491 7.382 1.00 83.25 177 SER A N 1
ATOM 1422 C CA . SER A 1 177 ? -8.902 -10.446 6.556 1.00 83.25 177 SER A CA 1
ATOM 1423 C C . SER A 1 177 ? -9.927 -11.496 6.991 1.00 83.25 177 SER A C 1
ATOM 1425 O O . SER A 1 177 ? -11.120 -11.203 7.072 1.00 83.25 177 SER A O 1
ATOM 1427 N N . ASP A 1 178 ? -9.476 -12.703 7.328 1.00 81.75 178 ASP A N 1
ATOM 1428 C CA . ASP A 1 178 ? -10.359 -13.771 7.806 1.00 81.75 178 ASP A CA 1
ATOM 1429 C C . ASP A 1 178 ? -10.985 -13.398 9.159 1.00 81.75 178 ASP A C 1
ATOM 1431 O O . ASP A 1 178 ? -12.197 -13.529 9.352 1.00 81.75 178 ASP A O 1
ATOM 1435 N N . HIS A 1 179 ? -10.185 -12.822 10.061 1.00 82.88 179 HIS A N 1
ATOM 1436 C CA . HIS A 1 179 ? -10.672 -12.247 11.312 1.00 82.88 179 HIS A CA 1
ATOM 1437 C C . HIS A 1 179 ? -11.685 -11.116 11.069 1.00 82.88 179 HIS A C 1
ATOM 1439 O O . HIS A 1 179 ? -12.758 -11.101 11.674 1.00 82.88 179 HIS A O 1
ATOM 1445 N N . ALA A 1 180 ? -11.396 -10.207 10.132 1.00 82.94 180 ALA A N 1
ATOM 1446 C CA . ALA A 1 180 ? -12.305 -9.134 9.736 1.00 82.94 180 ALA A CA 1
ATOM 1447 C C . ALA A 1 180 ? -13.668 -9.675 9.291 1.00 82.94 180 ALA A C 1
ATOM 1449 O O . ALA A 1 180 ? -14.709 -9.174 9.722 1.00 82.94 180 ALA A O 1
ATOM 1450 N N . ASN A 1 181 ? -13.661 -10.714 8.452 1.00 78.38 181 ASN A N 1
ATOM 1451 C CA . ASN A 1 181 ? -14.873 -11.347 7.948 1.00 78.38 181 ASN A CA 1
ATOM 1452 C C . ASN A 1 181 ? -15.745 -11.886 9.088 1.00 78.38 181 ASN A C 1
ATOM 1454 O O . ASN A 1 181 ? -16.950 -11.655 9.100 1.00 78.38 181 ASN A O 1
ATOM 1458 N N . ILE A 1 182 ? -15.140 -12.560 10.064 1.00 76.19 182 ILE A N 1
ATOM 1459 C CA . ILE A 1 182 ? -15.862 -13.257 11.136 1.00 76.19 182 ILE A CA 1
ATOM 1460 C C . ILE A 1 182 ? -16.358 -12.306 12.232 1.00 76.19 182 ILE A C 1
ATOM 1462 O O . ILE A 1 182 ? -17.452 -12.497 12.765 1.00 76.19 182 ILE A O 1
ATOM 1466 N N . TYR A 1 183 ? -15.551 -11.310 12.602 1.00 73.75 183 TYR A N 1
ATOM 1467 C CA . TYR A 1 183 ? -15.807 -10.484 13.786 1.00 73.75 183 TYR A CA 1
ATOM 1468 C C . TYR A 1 183 ? -16.396 -9.109 13.467 1.00 73.75 183 TYR A C 1
ATOM 1470 O O . TYR A 1 183 ? -17.057 -8.532 14.327 1.00 73.75 183 TYR A O 1
ATOM 1478 N N . PHE A 1 184 ? -16.189 -8.594 12.252 1.00 74.25 184 PHE A N 1
ATOM 1479 C CA . PHE A 1 184 ? -16.601 -7.236 11.885 1.00 74.25 184 PHE A CA 1
ATOM 1480 C C . PHE A 1 184 ? -17.538 -7.184 10.676 1.00 74.25 184 PHE A C 1
ATOM 1482 O O . PHE A 1 184 ? -18.417 -6.327 10.637 1.00 74.25 184 PHE A O 1
ATOM 1489 N N . ALA A 1 185 ? -17.370 -8.067 9.687 1.00 71.50 185 ALA A N 1
ATOM 1490 C CA . ALA A 1 185 ? -18.164 -8.024 8.456 1.00 71.50 185 ALA A CA 1
ATOM 1491 C C . ALA A 1 185 ? -19.421 -8.908 8.500 1.00 71.50 185 ALA A C 1
ATOM 1493 O O . ALA A 1 185 ? -20.409 -8.593 7.836 1.00 71.50 185 ALA A O 1
ATOM 1494 N N . HIS A 1 186 ? -19.404 -10.002 9.267 1.00 70.62 186 HIS A N 1
ATOM 1495 C CA . HIS A 1 186 ? -20.521 -10.938 9.372 1.00 70.62 186 HIS A CA 1
ATOM 1496 C C . HIS A 1 186 ? -20.983 -11.126 10.818 1.00 70.62 186 HIS A C 1
ATOM 1498 O O . HIS A 1 186 ? -20.184 -11.157 11.753 1.00 70.62 186 HIS A O 1
ATOM 1504 N N . ALA A 1 187 ? -22.290 -11.337 10.998 1.00 70.69 187 ALA A N 1
ATOM 1505 C CA . ALA A 1 187 ? -22.871 -11.810 12.253 1.00 70.69 187 ALA A CA 1
ATOM 1506 C C . ALA A 1 187 ? -22.597 -13.318 12.430 1.00 70.69 187 ALA A C 1
ATOM 1508 O O . ALA A 1 187 ? -23.517 -14.131 12.462 1.00 70.69 187 ALA A O 1
ATOM 1509 N N . ALA A 1 188 ? -21.316 -13.699 12.460 1.00 63.94 188 ALA A N 1
ATOM 1510 C CA . ALA A 1 188 ? -20.901 -15.090 12.588 1.00 63.94 188 ALA A CA 1
ATOM 1511 C C . ALA A 1 188 ? -21.373 -15.686 13.925 1.00 63.94 188 ALA A C 1
ATOM 1513 O O . ALA A 1 188 ? -21.347 -15.005 14.956 1.00 63.94 188 ALA A O 1
ATOM 1514 N N . THR A 1 189 ? -21.779 -16.959 13.909 1.00 72.69 189 THR A N 1
ATOM 1515 C CA . THR A 1 189 ? -22.181 -17.684 15.122 1.00 72.69 189 THR A CA 1
ATOM 1516 C C . THR A 1 189 ? -20.985 -17.925 16.048 1.00 72.69 189 THR A C 1
ATOM 1518 O O . THR A 1 189 ? -19.828 -17.747 15.652 1.00 72.69 189 THR A O 1
ATOM 1521 N N . ALA A 1 190 ? -21.248 -18.329 17.293 1.00 72.12 190 ALA A N 1
ATOM 1522 C CA . ALA A 1 190 ? -20.194 -18.661 18.251 1.00 72.12 190 ALA A CA 1
ATOM 1523 C C . ALA A 1 190 ? -19.293 -19.799 17.732 1.00 72.12 190 ALA A C 1
ATOM 1525 O O . ALA A 1 190 ? -18.071 -19.700 17.814 1.00 72.12 190 ALA A O 1
ATOM 1526 N N . GLU A 1 191 ? -19.883 -20.809 17.093 1.00 76.25 191 GLU A N 1
ATOM 1527 C CA . GLU A 1 191 ? -19.187 -21.949 16.486 1.00 76.25 191 GLU A CA 1
ATOM 1528 C C . GLU A 1 191 ? -18.304 -21.503 15.313 1.00 76.25 191 GLU A C 1
ATOM 1530 O O . GLU A 1 191 ? -17.169 -21.945 15.166 1.00 76.25 191 GLU A O 1
ATOM 1535 N N . SER A 1 192 ? -18.776 -20.555 14.497 1.00 67.81 192 SER A N 1
ATOM 1536 C CA . SER A 1 192 ? -17.985 -20.003 13.389 1.00 67.81 192 SER A CA 1
ATOM 1537 C C . SER A 1 192 ? -16.792 -19.152 13.853 1.00 67.81 192 SER A C 1
ATOM 1539 O O . SER A 1 192 ? -15.919 -18.845 13.034 1.00 67.81 192 SER A O 1
ATOM 1541 N N . ARG A 1 193 ? -16.761 -18.729 15.123 1.00 67.62 193 ARG A N 1
ATOM 1542 C CA . ARG A 1 193 ? -15.689 -17.916 15.723 1.00 67.62 193 ARG A CA 1
ATOM 1543 C C . ARG A 1 193 ? -14.602 -18.764 16.386 1.00 67.62 193 ARG A C 1
ATOM 1545 O O . ARG A 1 193 ? -13.486 -18.276 16.572 1.00 67.62 193 ARG A O 1
ATOM 1552 N N . GLU A 1 194 ? -14.902 -20.011 16.734 1.00 74.50 194 GLU A N 1
ATOM 1553 C CA . GLU A 1 194 ? -14.001 -20.877 17.491 1.00 74.50 194 GLU A CA 1
ATOM 1554 C C . GLU A 1 194 ? -12.667 -21.101 16.753 1.00 74.50 194 GLU A C 1
ATOM 1556 O O . GLU A 1 194 ? -12.631 -21.462 15.577 1.00 74.50 194 GLU A O 1
ATOM 1561 N N . GLY A 1 195 ? -11.547 -20.812 17.428 1.00 69.88 195 GLY A N 1
ATOM 1562 C CA . GLY A 1 195 ? -10.192 -20.967 16.880 1.00 69.88 195 GLY A CA 1
ATOM 1563 C C . GLY A 1 195 ? -9.795 -19.988 15.762 1.00 69.88 195 GLY A C 1
ATOM 1564 O O . GLY A 1 195 ? -8.697 -20.112 15.224 1.00 69.88 195 GLY A O 1
ATOM 1565 N N . ARG A 1 196 ? -10.650 -19.015 15.405 1.00 68.25 196 ARG A N 1
ATOM 1566 C CA . ARG A 1 196 ? -10.421 -18.063 14.292 1.00 68.25 196 ARG A CA 1
ATOM 1567 C C . ARG A 1 196 ? -10.224 -16.608 14.736 1.00 68.25 196 ARG A C 1
ATOM 1569 O O . ARG A 1 196 ? -10.146 -15.700 13.908 1.00 68.25 196 ARG A O 1
ATOM 1576 N N . GLY A 1 197 ? -10.160 -16.370 16.043 1.00 65.50 197 GLY A N 1
ATOM 1577 C CA . GLY A 1 197 ? -9.780 -15.080 16.612 1.00 65.50 197 GLY A CA 1
ATOM 1578 C C . GLY A 1 197 ? -8.281 -14.815 16.468 1.00 65.50 197 GLY A C 1
ATOM 1579 O O . GLY A 1 197 ? -7.475 -15.745 16.485 1.00 65.50 197 GLY A O 1
ATOM 1580 N N . LEU A 1 198 ? -7.894 -13.543 16.370 1.00 72.50 198 LEU A N 1
ATOM 1581 C CA . LEU A 1 198 ? -6.500 -13.159 16.561 1.00 72.50 198 LEU A CA 1
ATOM 1582 C C . LEU A 1 198 ? -6.230 -13.128 18.071 1.00 72.50 198 LEU A C 1
ATOM 1584 O O . LEU A 1 198 ? -6.653 -12.208 18.764 1.00 72.50 198 LEU A O 1
ATOM 1588 N N . THR A 1 199 ? -5.583 -14.164 18.601 1.00 62.03 199 THR A N 1
ATOM 1589 C CA . THR A 1 199 ? -5.321 -14.316 20.044 1.00 62.03 199 THR A CA 1
ATOM 1590 C C . THR A 1 199 ? -4.301 -13.317 20.594 1.00 62.03 199 THR A C 1
ATOM 1592 O O . THR A 1 199 ? -4.278 -13.083 21.798 1.00 62.03 199 THR A O 1
ATOM 1595 N N . GLN A 1 200 ? -3.472 -12.725 19.731 1.00 66.31 200 GLN A N 1
ATOM 1596 C CA . GLN A 1 200 ? -2.404 -11.784 20.085 1.00 66.31 200 GLN A CA 1
ATOM 1597 C C . GLN A 1 200 ? -2.317 -10.658 19.046 1.00 66.31 200 GLN A C 1
ATOM 1599 O O . GLN A 1 200 ? -1.284 -10.484 18.423 1.00 66.31 200 GLN A O 1
ATOM 1604 N N . TRP A 1 201 ? -3.420 -9.949 18.785 1.00 79.00 201 TRP A N 1
ATOM 1605 C CA . TRP A 1 201 ? -3.401 -8.782 17.896 1.00 79.00 201 TRP A CA 1
ATOM 1606 C C . TRP A 1 201 ? -3.292 -7.492 18.698 1.00 79.00 201 TRP A C 1
ATOM 1608 O O . TRP A 1 201 ? -4.222 -7.116 19.417 1.00 79.00 201 TRP A O 1
ATOM 1618 N N . GLY A 1 202 ? -2.154 -6.822 18.563 1.00 82.06 202 GLY A N 1
ATOM 1619 C CA . GLY A 1 202 ? -1.840 -5.567 19.221 1.00 82.06 202 GLY A CA 1
ATOM 1620 C C . GLY A 1 202 ? -1.366 -4.482 18.259 1.00 82.06 202 GLY A C 1
ATOM 1621 O O . GLY A 1 202 ? -1.507 -4.555 17.037 1.00 82.06 202 GLY A O 1
ATOM 1622 N N . SER A 1 203 ? -0.834 -3.412 18.853 1.00 81.81 203 SER A N 1
ATOM 1623 C CA . SER A 1 203 ? -0.335 -2.239 18.125 1.00 81.81 203 SER A CA 1
ATOM 1624 C C . SER A 1 203 ? 0.792 -2.607 17.161 1.00 81.81 203 SER A C 1
ATOM 1626 O O . SER A 1 203 ? 0.768 -2.206 16.001 1.00 81.81 203 SER A O 1
ATOM 1628 N N . GLU A 1 204 ? 1.728 -3.432 17.629 1.00 87.19 204 GLU A N 1
ATOM 1629 C CA . GLU A 1 204 ? 2.890 -3.881 16.863 1.00 87.19 204 GLU A CA 1
ATOM 1630 C C . GLU A 1 204 ? 2.486 -4.726 15.652 1.00 87.19 204 GLU A C 1
ATOM 1632 O O . GLU A 1 204 ? 3.004 -4.505 14.559 1.00 87.19 204 GLU A O 1
ATOM 1637 N N . ASP A 1 205 ? 1.500 -5.616 15.799 1.00 88.31 205 ASP A N 1
ATOM 1638 C CA . ASP A 1 205 ? 0.992 -6.420 14.683 1.00 88.31 205 ASP A CA 1
ATOM 1639 C C . ASP A 1 205 ? 0.319 -5.551 13.618 1.00 88.31 205 ASP A C 1
ATOM 1641 O O . ASP A 1 205 ? 0.493 -5.778 12.418 1.00 88.31 205 ASP A O 1
ATOM 1645 N N . ALA A 1 206 ? -0.420 -4.518 14.038 1.00 88.94 206 ALA A N 1
ATOM 1646 C CA . ALA A 1 206 ? -1.006 -3.555 13.113 1.00 88.94 206 ALA A CA 1
ATOM 1647 C C . ALA A 1 206 ? 0.061 -2.743 12.375 1.00 88.94 206 ALA A C 1
ATOM 1649 O O . ALA A 1 206 ? -0.074 -2.543 11.167 1.00 88.94 206 ALA A O 1
ATOM 1650 N N . THR A 1 207 ? 1.122 -2.322 13.068 1.00 91.56 207 THR A N 1
ATOM 1651 C CA . THR A 1 207 ? 2.274 -1.650 12.453 1.00 91.56 207 THR A CA 1
ATOM 1652 C C . THR A 1 207 ? 2.961 -2.562 11.444 1.00 91.56 207 THR A C 1
ATOM 1654 O O . THR A 1 207 ? 3.158 -2.157 10.302 1.00 91.56 207 THR A O 1
ATOM 1657 N N . ALA A 1 208 ? 3.256 -3.809 11.817 1.00 92.69 208 ALA A N 1
ATOM 1658 C CA . ALA A 1 208 ? 3.917 -4.778 10.947 1.00 92.69 208 ALA A CA 1
ATOM 1659 C C . ALA A 1 208 ? 3.067 -5.119 9.711 1.00 92.69 208 ALA A C 1
ATOM 1661 O O . ALA A 1 208 ? 3.575 -5.164 8.589 1.00 92.69 208 ALA A O 1
ATOM 1662 N N . ALA A 1 209 ? 1.756 -5.306 9.887 1.00 93.50 209 ALA A N 1
ATOM 1663 C CA . ALA A 1 209 ? 0.837 -5.527 8.775 1.00 93.50 209 ALA A CA 1
ATOM 1664 C C . ALA A 1 209 ? 0.770 -4.308 7.846 1.00 93.50 209 ALA A C 1
ATOM 1666 O O . ALA A 1 209 ? 0.771 -4.462 6.622 1.00 93.50 209 ALA A O 1
ATOM 1667 N N . PHE A 1 210 ? 0.732 -3.099 8.412 1.00 93.50 210 PHE A N 1
ATOM 1668 C CA . PHE A 1 210 ? 0.729 -1.867 7.634 1.00 93.50 210 PHE A CA 1
ATOM 1669 C C . PHE A 1 210 ? 2.028 -1.688 6.846 1.00 93.50 210 PHE A C 1
ATOM 1671 O O . PHE A 1 210 ? 1.978 -1.470 5.636 1.00 93.50 210 PHE A O 1
ATOM 1678 N N . GLU A 1 211 ? 3.179 -1.863 7.494 1.00 94.69 211 GLU A N 1
ATOM 1679 C CA . GLU A 1 211 ? 4.495 -1.814 6.858 1.00 94.69 211 GLU A CA 1
ATOM 1680 C C . GLU A 1 211 ? 4.583 -2.814 5.699 1.00 94.69 211 GLU A C 1
ATOM 1682 O O . GLU A 1 211 ? 4.966 -2.448 4.583 1.00 94.69 211 GLU A O 1
ATOM 1687 N N . LEU A 1 212 ? 4.153 -4.061 5.921 1.00 95.88 212 LEU A N 1
ATOM 1688 C CA . LEU A 1 212 ? 4.139 -5.088 4.885 1.00 95.88 212 LEU A CA 1
ATOM 1689 C C . LEU A 1 212 ? 3.291 -4.662 3.684 1.00 95.88 212 LEU A C 1
ATOM 1691 O O . LEU A 1 212 ? 3.727 -4.844 2.542 1.00 95.88 212 LEU A O 1
ATOM 1695 N N . LEU A 1 213 ? 2.098 -4.106 3.920 1.00 95.31 213 LEU A N 1
ATOM 1696 C CA . LEU A 1 213 ? 1.190 -3.647 2.867 1.00 95.31 213 LEU A CA 1
ATOM 1697 C C . LEU A 1 213 ? 1.783 -2.476 2.081 1.00 95.31 213 LEU A C 1
ATOM 1699 O O . LEU A 1 213 ? 1.750 -2.509 0.853 1.00 95.31 213 LEU A O 1
ATOM 1703 N N . VAL A 1 214 ? 2.364 -1.484 2.761 1.00 95.56 214 VAL A N 1
ATOM 1704 C CA . VAL A 1 214 ? 3.011 -0.325 2.125 1.00 95.56 214 VAL A CA 1
ATOM 1705 C C . VAL A 1 214 ? 4.200 -0.766 1.281 1.00 95.56 214 VAL A C 1
ATOM 1707 O O . VAL A 1 214 ? 4.272 -0.422 0.106 1.00 95.56 214 VAL A O 1
ATOM 1710 N N . GLN A 1 215 ? 5.092 -1.594 1.827 1.00 95.69 215 GLN A N 1
ATOM 1711 C CA . GLN A 1 215 ? 6.240 -2.118 1.084 1.00 95.69 215 GLN A CA 1
ATOM 1712 C C . GLN A 1 215 ? 5.811 -2.965 -0.118 1.00 95.69 215 GLN A C 1
ATOM 1714 O O . GLN A 1 215 ? 6.441 -2.919 -1.172 1.00 95.69 215 GLN A O 1
ATOM 1719 N N . THR A 1 216 ? 4.743 -3.752 0.023 1.00 96.31 216 THR A N 1
ATOM 1720 C CA . THR A 1 216 ? 4.217 -4.564 -1.084 1.00 96.31 216 THR A CA 1
ATOM 1721 C C . THR A 1 216 ? 3.608 -3.677 -2.166 1.00 96.31 216 THR A C 1
ATOM 1723 O O . THR A 1 216 ? 3.884 -3.886 -3.343 1.00 96.31 216 THR A O 1
ATOM 1726 N N . ALA A 1 217 ? 2.859 -2.645 -1.777 1.00 95.62 217 ALA A N 1
ATOM 1727 C CA . ALA A 1 217 ? 2.319 -1.645 -2.690 1.00 95.62 217 ALA A CA 1
ATOM 1728 C C . ALA A 1 217 ? 3.426 -0.868 -3.419 1.00 95.62 217 ALA A C 1
ATOM 1730 O O . ALA A 1 217 ? 3.331 -0.661 -4.623 1.00 95.62 217 ALA A O 1
ATOM 1731 N N . GLU A 1 218 ? 4.495 -0.498 -2.715 1.00 95.06 218 GLU A N 1
ATOM 1732 C CA . GLU A 1 218 ? 5.678 0.162 -3.273 1.00 95.06 218 GLU A CA 1
ATOM 1733 C C . GLU A 1 218 ? 6.408 -0.738 -4.281 1.00 95.06 218 GLU A C 1
ATOM 1735 O O . GLU A 1 218 ? 6.759 -0.296 -5.372 1.00 95.06 218 GLU A O 1
ATOM 1740 N N . LEU A 1 219 ? 6.593 -2.025 -3.965 1.00 95.19 219 LEU A N 1
ATOM 1741 C CA . LEU A 1 219 ? 7.163 -2.993 -4.907 1.00 95.19 219 LEU A CA 1
ATOM 1742 C C . LEU A 1 219 ? 6.297 -3.136 -6.160 1.00 95.19 219 LEU A C 1
ATOM 1744 O O . LEU A 1 219 ? 6.819 -3.065 -7.269 1.00 95.19 219 LEU A O 1
ATOM 1748 N N . MET A 1 220 ? 4.986 -3.304 -5.984 1.00 95.25 220 MET A N 1
ATOM 1749 C CA . MET A 1 220 ? 4.045 -3.439 -7.093 1.00 95.25 220 MET A CA 1
ATOM 1750 C C . MET A 1 220 ? 3.987 -2.185 -7.960 1.00 95.25 220 MET A C 1
ATOM 1752 O O . MET A 1 220 ? 4.000 -2.303 -9.180 1.00 95.25 220 MET A O 1
ATOM 1756 N N . GLY A 1 221 ? 3.951 -1.000 -7.351 1.00 93.56 221 GLY A N 1
ATOM 1757 C CA . GLY A 1 221 ? 3.948 0.263 -8.077 1.00 93.56 221 GLY A CA 1
ATOM 1758 C C . GLY A 1 221 ? 5.222 0.430 -8.901 1.00 93.56 221 GLY A C 1
ATOM 1759 O O . GLY A 1 221 ? 5.172 0.601 -10.119 1.00 93.56 221 GLY A O 1
ATOM 1760 N N . ARG A 1 222 ? 6.384 0.267 -8.265 1.00 92.31 222 ARG A N 1
ATOM 1761 C CA . ARG A 1 222 ? 7.672 0.425 -8.942 1.00 92.31 222 ARG A CA 1
ATOM 1762 C C . ARG A 1 222 ? 7.860 -0.575 -10.077 1.00 92.31 222 ARG A C 1
ATOM 1764 O O . ARG A 1 222 ? 8.364 -0.211 -11.138 1.00 92.31 222 ARG A O 1
ATOM 1771 N N . TRP A 1 223 ? 7.485 -1.834 -9.858 1.00 94.75 223 TRP A N 1
ATOM 1772 C CA . TRP A 1 223 ? 7.608 -2.864 -10.882 1.00 94.75 223 TRP A CA 1
ATOM 1773 C C . TRP A 1 223 ? 6.566 -2.642 -11.981 1.00 94.75 223 TRP A C 1
ATOM 1775 O O . TRP A 1 223 ? 6.925 -2.385 -13.123 1.00 94.75 223 TRP A O 1
ATOM 1785 N N . PHE A 1 224 ? 5.278 -2.621 -11.665 1.00 93.88 224 PHE A N 1
ATOM 1786 C CA . PHE A 1 224 ? 4.239 -2.724 -12.693 1.00 93.88 224 PHE A CA 1
ATOM 1787 C C . PHE A 1 224 ? 3.670 -1.392 -13.186 1.00 93.88 224 PHE A C 1
ATOM 1789 O O . PHE A 1 224 ? 3.078 -1.377 -14.258 1.00 93.88 224 PHE A O 1
ATOM 1796 N N . LEU A 1 225 ? 3.842 -0.290 -12.452 1.00 90.12 225 LEU A N 1
ATOM 1797 C CA . LEU A 1 225 ? 3.184 0.993 -12.747 1.00 90.12 225 LEU A CA 1
ATOM 1798 C C . LEU A 1 225 ? 4.159 2.147 -13.025 1.00 90.12 225 LEU A C 1
ATOM 1800 O O . LEU A 1 225 ? 3.712 3.254 -13.291 1.00 90.12 225 LEU A O 1
ATOM 1804 N N . TYR A 1 226 ? 5.474 1.908 -12.932 1.00 90.06 226 TYR A N 1
ATOM 1805 C CA . TYR A 1 226 ? 6.534 2.927 -13.050 1.00 90.06 226 TYR A CA 1
ATOM 1806 C C . TYR A 1 226 ? 6.453 4.076 -12.019 1.00 90.06 226 TYR A C 1
ATOM 1808 O O . TYR A 1 226 ? 7.243 5.015 -12.055 1.00 90.06 226 TYR A O 1
ATOM 1816 N N . GLU A 1 227 ? 5.576 3.952 -11.024 1.00 84.44 227 GLU A N 1
ATOM 1817 C CA . GLU A 1 227 ? 5.417 4.898 -9.922 1.00 84.44 227 GLU A CA 1
ATOM 1818 C C . GLU A 1 227 ? 5.365 4.154 -8.588 1.00 84.44 227 GLU A C 1
ATOM 1820 O O . GLU A 1 227 ? 4.682 3.141 -8.448 1.00 84.44 227 GLU A O 1
ATOM 1825 N N . GLY A 1 228 ? 6.095 4.655 -7.594 1.00 83.06 228 GLY A N 1
ATOM 1826 C CA . GLY A 1 228 ? 6.014 4.159 -6.222 1.00 83.06 228 GLY A CA 1
ATOM 1827 C C . GLY A 1 228 ? 4.803 4.717 -5.471 1.00 83.06 228 GLY A C 1
ATOM 1828 O O . GLY A 1 228 ? 4.094 5.604 -5.942 1.00 83.06 228 GLY A O 1
ATOM 1829 N N . VAL A 1 229 ? 4.591 4.221 -4.256 1.00 85.44 229 VAL A N 1
ATOM 1830 C CA . VAL A 1 229 ? 3.627 4.806 -3.312 1.00 85.44 229 VAL A CA 1
ATOM 1831 C C . VAL A 1 229 ? 4.204 6.069 -2.674 1.00 85.44 229 VAL A C 1
ATOM 1833 O O . VAL A 1 229 ? 3.456 7.004 -2.393 1.00 85.44 229 VAL A O 1
ATOM 1836 N N . GLY A 1 230 ? 5.526 6.108 -2.475 1.00 84.88 230 GLY A N 1
ATOM 1837 C CA . GLY A 1 230 ? 6.198 7.212 -1.795 1.00 84.88 230 GLY A CA 1
ATOM 1838 C C . GLY A 1 230 ? 5.870 7.262 -0.301 1.00 84.88 230 GLY A C 1
ATOM 1839 O O . GLY A 1 230 ? 5.648 6.228 0.332 1.00 84.88 230 GLY A O 1
ATOM 1840 N N . ASP A 1 231 ? 5.869 8.470 0.263 1.00 86.06 231 ASP A N 1
ATOM 1841 C CA . ASP A 1 231 ? 5.567 8.668 1.679 1.00 86.06 231 ASP A CA 1
ATOM 1842 C C . ASP A 1 231 ? 4.061 8.531 1.943 1.00 86.06 231 ASP A C 1
ATOM 1844 O O . ASP A 1 231 ? 3.226 9.162 1.290 1.00 86.06 231 ASP A O 1
ATOM 1848 N N . VAL A 1 232 ? 3.709 7.670 2.896 1.00 90.38 232 VAL A N 1
ATOM 1849 C CA . VAL A 1 232 ? 2.313 7.336 3.209 1.00 90.38 232 VAL A CA 1
ATOM 1850 C C . VAL A 1 232 ? 1.764 8.144 4.372 1.00 90.38 232 VAL A C 1
ATOM 1852 O O . VAL A 1 232 ? 0.544 8.270 4.485 1.00 90.38 232 VAL A O 1
ATOM 1855 N N . LEU A 1 233 ? 2.627 8.686 5.234 1.00 89.94 233 LEU A N 1
ATOM 1856 C CA . LEU A 1 233 ? 2.195 9.561 6.313 1.00 89.94 233 LEU A CA 1
ATOM 1857 C C . LEU A 1 233 ? 2.169 10.998 5.776 1.00 89.94 233 LEU A C 1
ATOM 1859 O O . LEU A 1 233 ? 3.220 11.542 5.446 1.00 89.94 233 LEU A O 1
ATOM 1863 N N . PRO A 1 234 ? 0.993 11.635 5.656 1.00 85.06 234 PRO A N 1
ATOM 1864 C CA . PRO A 1 234 ? 0.935 12.981 5.117 1.00 85.06 234 PRO A CA 1
ATOM 1865 C C . PRO A 1 234 ? 1.611 13.959 6.082 1.00 85.06 234 PRO A C 1
ATOM 1867 O O . PRO A 1 234 ? 1.389 13.903 7.294 1.00 85.06 234 PRO A O 1
ATOM 1870 N N . ALA A 1 235 ? 2.392 14.889 5.530 1.00 88.25 235 ALA A N 1
ATOM 1871 C CA . ALA A 1 235 ? 2.927 16.003 6.297 1.00 88.25 235 ALA A CA 1
ATOM 1872 C C . ALA A 1 235 ? 1.756 16.852 6.837 1.00 88.25 235 ALA A C 1
ATOM 1874 O O . ALA A 1 235 ? 0.907 17.286 6.049 1.00 88.25 235 ALA A O 1
ATOM 1875 N N . PRO A 1 236 ? 1.663 17.073 8.159 1.00 86.50 236 PRO A N 1
ATOM 1876 C CA . PRO A 1 236 ? 0.576 17.851 8.728 1.00 86.50 236 PRO A CA 1
ATOM 1877 C C . PRO A 1 236 ? 0.708 19.327 8.329 1.00 86.50 236 PRO A C 1
ATOM 1879 O O . PRO A 1 236 ? 1.784 19.921 8.395 1.00 86.50 236 PRO A O 1
ATOM 1882 N N . ASN A 1 237 ? -0.410 19.941 7.934 1.00 84.12 237 ASN A N 1
ATOM 1883 C CA . ASN A 1 237 ? -0.485 21.378 7.662 1.00 84.12 237 ASN A CA 1
ATOM 1884 C C . ASN A 1 237 ? -0.676 22.141 8.983 1.00 84.12 237 ASN A C 1
ATOM 1886 O O . ASN A 1 237 ? -1.761 22.650 9.259 1.00 84.12 237 ASN A O 1
ATOM 1890 N N . GLY A 1 238 ? 0.366 22.170 9.814 1.00 89.69 238 GLY A N 1
ATOM 1891 C CA . GLY A 1 238 ? 0.356 22.788 11.143 1.00 89.69 238 GLY A CA 1
ATOM 1892 C C . GLY A 1 238 ? 0.637 21.792 12.265 1.00 89.69 238 GLY A C 1
ATOM 1893 O O . GLY A 1 238 ? 0.959 20.634 12.012 1.00 89.69 238 GLY A O 1
ATOM 1894 N N . ASP A 1 239 ? 0.523 22.258 13.507 1.00 90.38 239 ASP A N 1
ATOM 1895 C CA . ASP A 1 239 ? 0.687 21.406 14.684 1.00 90.38 239 ASP A CA 1
ATOM 1896 C C . ASP A 1 239 ? -0.576 20.557 14.904 1.00 90.38 239 ASP A C 1
ATOM 1898 O O . ASP A 1 239 ? -1.638 21.052 15.287 1.00 90.38 239 ASP A O 1
ATOM 1902 N N . GLN A 1 240 ? -0.459 19.257 14.637 1.00 91.19 240 GLN A N 1
ATOM 1903 C CA . GLN A 1 240 ? -1.537 18.282 14.796 1.00 91.19 240 GLN A CA 1
ATOM 1904 C C . GLN A 1 240 ? -1.929 18.027 16.260 1.00 91.19 240 GLN A C 1
ATOM 1906 O O . GLN A 1 240 ? -2.942 17.373 16.505 1.00 91.19 240 GLN A O 1
ATOM 1911 N N . PHE A 1 241 ? -1.140 18.511 17.224 1.00 92.94 241 PHE A N 1
ATOM 1912 C CA . PHE A 1 241 ? -1.374 18.339 18.658 1.00 92.94 241 PHE A CA 1
ATOM 1913 C C . PHE A 1 241 ? -1.979 19.575 19.328 1.00 92.94 241 PHE A C 1
ATOM 1915 O O . PHE A 1 241 ? -2.136 19.594 20.550 1.00 92.94 241 PHE A O 1
ATOM 1922 N N . VAL A 1 242 ? -2.363 20.591 18.550 1.00 91.56 242 VAL A N 1
ATOM 1923 C CA . VAL A 1 242 ? -3.080 21.767 19.056 1.00 91.56 242 VAL A CA 1
ATOM 1924 C C . VAL A 1 242 ? -4.292 21.330 19.893 1.00 91.56 242 VAL A C 1
ATOM 1926 O O . VAL A 1 242 ? -5.141 20.568 19.434 1.00 91.56 242 VAL A O 1
ATOM 1929 N N . HIS A 1 243 ? -4.354 21.829 21.133 1.00 88.69 243 HIS A N 1
ATOM 1930 C CA . HIS A 1 243 ? -5.354 21.516 22.168 1.00 88.69 243 HIS A CA 1
ATOM 1931 C C . HIS A 1 243 ? -5.304 20.106 22.777 1.00 88.69 243 HIS A C 1
ATOM 1933 O O . HIS A 1 243 ? -6.166 19.782 23.593 1.00 88.69 243 HIS A O 1
ATOM 1939 N N . MET A 1 244 ? -4.314 19.270 22.451 1.00 86.31 244 MET A N 1
ATOM 1940 C CA . MET A 1 244 ? -4.189 17.934 23.054 1.00 86.31 244 MET A CA 1
ATOM 1941 C C . MET A 1 244 ? -3.840 17.983 24.553 1.00 86.31 244 MET A C 1
ATOM 1943 O O . MET A 1 244 ? -4.135 17.049 25.293 1.00 86.31 244 MET A O 1
ATOM 1947 N N . ASP A 1 245 ? -3.243 19.084 25.004 1.00 84.31 245 ASP A N 1
ATOM 1948 C CA . ASP A 1 245 ? -2.933 19.402 26.401 1.00 84.31 245 ASP A CA 1
ATOM 1949 C C . ASP A 1 245 ? -4.140 19.941 27.192 1.00 84.31 245 ASP A C 1
ATOM 1951 O O . ASP A 1 245 ? -4.091 20.063 28.417 1.00 84.31 245 ASP A O 1
ATOM 1955 N N . SER A 1 246 ? -5.231 20.270 26.500 1.00 84.06 246 SER A N 1
ATOM 1956 C CA . SER A 1 246 ? -6.411 20.887 27.089 1.00 84.06 246 SER A CA 1
ATOM 1957 C C . SER A 1 246 ? -7.464 19.829 27.437 1.00 84.06 246 SER A C 1
ATOM 1959 O O . SER A 1 246 ? -7.748 18.942 26.629 1.00 84.06 246 SER A O 1
ATOM 1961 N N . PRO A 1 247 ? -8.112 19.904 28.615 1.00 81.69 247 PRO A N 1
ATOM 1962 C CA . PRO A 1 247 ? -9.208 18.997 28.928 1.00 81.69 247 PRO A CA 1
ATOM 1963 C C . PRO A 1 247 ? -10.358 19.213 27.936 1.00 81.69 247 PRO A C 1
ATOM 1965 O O . PRO A 1 247 ? -10.690 20.348 27.600 1.00 81.69 247 PRO A O 1
ATOM 1968 N N . LEU A 1 248 ? -11.017 18.124 27.524 1.00 82.75 248 LEU A N 1
ATOM 1969 C CA . LEU A 1 248 ? -12.133 18.166 26.567 1.00 82.75 248 LEU A CA 1
ATOM 1970 C C . LEU A 1 248 ? -13.271 19.099 27.019 1.00 82.75 248 LEU A C 1
ATOM 1972 O O . LEU A 1 248 ? -13.979 19.676 26.197 1.00 82.75 248 LEU A O 1
ATOM 1976 N N . LEU A 1 249 ? -13.453 19.237 28.335 1.00 85.38 249 LEU A N 1
ATOM 1977 C CA . LEU A 1 249 ? -14.486 20.073 28.932 1.00 85.38 249 LEU A CA 1
ATOM 1978 C C . LEU A 1 249 ? -13.948 20.809 30.185 1.00 85.38 249 LEU A C 1
ATOM 1980 O O . LEU A 1 249 ? -14.214 20.383 31.309 1.00 85.38 249 LEU A O 1
ATOM 1984 N N . PRO A 1 250 ? -13.180 21.909 30.028 1.00 81.75 250 PRO A N 1
ATOM 1985 C CA . PRO A 1 250 ? -12.536 22.600 31.146 1.00 81.75 250 PRO A CA 1
ATOM 1986 C C . PRO A 1 250 ? -13.564 23.308 32.030 1.00 81.75 250 PRO A C 1
ATOM 1988 O O . PRO A 1 250 ? -14.165 24.297 31.608 1.00 81.75 250 PRO A O 1
ATOM 1991 N N . GLY A 1 251 ? -13.754 22.820 33.261 1.00 80.12 251 GLY A N 1
ATOM 1992 C CA . GLY A 1 251 ? -14.556 23.492 34.292 1.00 80.12 251 GLY A CA 1
ATOM 1993 C C . GLY A 1 251 ? -16.010 23.781 33.897 1.00 80.12 251 GLY A C 1
ATOM 1994 O O . GLY A 1 251 ? -16.621 24.686 34.463 1.00 80.12 251 GLY A O 1
ATOM 1995 N N . ARG A 1 252 ? -16.562 23.070 32.901 1.00 83.81 252 ARG A N 1
ATOM 1996 C CA . ARG A 1 252 ? -17.959 23.245 32.477 1.00 83.81 252 ARG A CA 1
ATOM 1997 C C . ARG A 1 252 ? -18.877 22.251 33.173 1.00 83.81 252 ARG A C 1
ATOM 1999 O O . ARG A 1 252 ? -18.470 21.179 33.608 1.00 83.81 252 ARG A O 1
ATOM 2006 N N . ASP A 1 253 ? -20.144 22.630 33.202 1.00 86.44 253 ASP A N 1
ATOM 2007 C CA . ASP A 1 253 ? -21.246 21.814 33.677 1.00 86.44 253 ASP A CA 1
ATOM 2008 C C . ASP A 1 253 ? -21.454 20.561 32.809 1.00 86.44 253 ASP A C 1
ATOM 2010 O O . ASP A 1 253 ? -21.600 20.651 31.588 1.00 86.44 253 ASP A O 1
ATOM 2014 N N . THR A 1 254 ? -21.484 19.391 33.449 1.00 89.94 254 THR A N 1
ATOM 2015 C CA . THR A 1 254 ? -21.686 18.088 32.801 1.00 89.94 254 THR A CA 1
ATOM 2016 C C . THR A 1 254 ? -23.154 17.658 32.746 1.00 89.94 254 THR A C 1
ATOM 2018 O O . THR A 1 254 ? -23.453 16.661 32.084 1.00 89.94 254 THR A O 1
ATOM 2021 N N . ARG A 1 255 ? -24.091 18.399 33.368 1.00 93.06 255 ARG A N 1
ATOM 2022 C CA . ARG A 1 255 ? -25.536 18.088 33.339 1.00 93.06 255 ARG A CA 1
ATOM 2023 C C . ARG A 1 255 ? -26.078 17.851 31.921 1.00 93.06 255 ARG A C 1
ATOM 2025 O O . ARG A 1 255 ? -26.721 16.816 31.738 1.00 93.06 255 ARG A O 1
ATOM 2032 N N . PRO A 1 256 ? -25.742 18.665 30.897 1.00 93.94 256 PRO A N 1
ATOM 2033 C CA . PRO A 1 256 ? -26.227 18.427 29.534 1.00 93.94 256 PRO A CA 1
ATOM 2034 C C . PRO A 1 256 ? -25.775 17.085 28.931 1.00 93.94 256 PRO A C 1
ATOM 2036 O O . PRO A 1 256 ? -26.476 16.507 28.099 1.00 93.94 256 PRO A O 1
ATOM 2039 N N . LEU A 1 257 ? -24.611 16.556 29.340 1.00 91.75 257 LEU A N 1
ATOM 2040 C CA . LEU A 1 257 ? -24.134 15.244 28.884 1.00 91.75 257 LEU A CA 1
ATOM 2041 C C . LEU A 1 257 ? -24.992 14.118 29.469 1.00 91.75 257 LEU A C 1
ATOM 2043 O O . LEU A 1 257 ? -25.379 13.198 28.747 1.00 91.75 257 LEU A O 1
ATOM 2047 N N . ASN A 1 258 ? -25.318 14.214 30.761 1.00 93.06 258 ASN A N 1
ATOM 2048 C CA . ASN A 1 258 ? -26.193 13.253 31.423 1.00 93.06 258 ASN A CA 1
ATOM 2049 C C . ASN A 1 258 ? -27.619 13.322 30.865 1.00 93.06 258 ASN A C 1
ATOM 2051 O O . ASN A 1 258 ? -28.195 12.285 30.559 1.00 93.06 258 ASN A O 1
ATOM 2055 N N . GLU A 1 259 ? -28.166 14.522 30.657 1.00 96.50 259 GLU A N 1
ATOM 2056 C CA . GLU A 1 259 ? -29.483 14.708 30.031 1.00 96.50 259 GLU A CA 1
ATOM 2057 C C . GLU A 1 259 ? -29.548 14.038 28.654 1.00 96.50 259 GLU A C 1
ATOM 2059 O O . GLU A 1 259 ? -30.482 13.289 28.369 1.00 96.50 259 GLU A O 1
ATOM 2064 N N . ARG A 1 260 ? -28.515 14.219 27.819 1.00 94.75 260 ARG A N 1
ATOM 2065 C CA . ARG A 1 260 ? -28.437 13.562 26.508 1.00 94.75 260 ARG A CA 1
ATOM 2066 C C . ARG A 1 260 ? -28.375 12.038 26.620 1.00 94.75 260 ARG A C 1
ATOM 2068 O O . ARG A 1 260 ? -29.015 11.350 25.824 1.00 94.75 260 ARG A O 1
ATOM 2075 N N . TRP A 1 261 ? -27.609 11.512 27.575 1.00 95.25 261 TRP A N 1
ATOM 2076 C CA . TRP A 1 261 ? -27.525 10.071 27.818 1.00 95.25 261 TRP A CA 1
ATOM 2077 C C . TRP A 1 261 ? -28.876 9.495 28.249 1.00 95.25 261 TRP A C 1
ATOM 2079 O O . TRP A 1 261 ? -29.338 8.517 27.662 1.00 95.25 261 TRP A O 1
ATOM 2089 N N . GLN A 1 262 ? -29.532 10.124 29.229 1.00 96.75 262 GLN A N 1
ATOM 2090 C CA . GLN A 1 262 ? -30.829 9.672 29.734 1.00 96.75 262 GLN A CA 1
ATOM 2091 C C . GLN A 1 262 ? -31.909 9.748 28.655 1.00 96.75 262 GLN A C 1
ATOM 2093 O O . GLN A 1 262 ? -32.620 8.769 28.457 1.00 96.75 262 GLN A O 1
ATOM 2098 N N . ALA A 1 263 ? -31.959 10.831 27.876 1.00 96.06 263 ALA A N 1
ATOM 2099 C CA . ALA A 1 263 ? -32.908 10.957 26.771 1.00 96.06 263 ALA A CA 1
ATOM 2100 C C . ALA A 1 263 ? -32.746 9.836 25.725 1.00 96.06 263 ALA A C 1
ATOM 2102 O O . ALA A 1 263 ? -33.733 9.322 25.194 1.00 96.06 263 ALA A O 1
ATOM 2103 N N . PHE A 1 264 ? -31.508 9.421 25.422 1.00 94.94 264 PHE A N 1
ATOM 2104 C CA . PHE A 1 264 ? -31.278 8.274 24.541 1.00 94.94 264 PHE A CA 1
ATOM 2105 C C . PHE A 1 264 ? -31.688 6.955 25.205 1.00 94.94 264 PHE A C 1
ATOM 2107 O O . PHE A 1 264 ? -32.368 6.154 24.568 1.00 94.94 264 PHE A O 1
ATOM 2114 N N . ALA A 1 265 ? -31.335 6.749 26.476 1.00 94.81 265 ALA A N 1
ATOM 2115 C CA . ALA A 1 265 ? -31.701 5.551 27.231 1.00 94.81 265 ALA A CA 1
ATOM 2116 C C . ALA A 1 265 ? -33.225 5.372 27.354 1.00 94.81 265 ALA A C 1
ATOM 2118 O O . ALA A 1 265 ? -33.733 4.262 27.220 1.00 94.81 265 ALA A O 1
ATOM 2119 N N . GLU A 1 266 ? -33.972 6.453 27.572 1.00 95.12 266 GLU A N 1
ATOM 2120 C CA . GLU A 1 266 ? -35.438 6.441 27.581 1.00 95.12 266 GLU A CA 1
ATOM 2121 C C . GLU A 1 266 ? -36.001 6.051 26.214 1.00 95.12 266 GLU A C 1
ATOM 2123 O O . GLU A 1 266 ? -36.858 5.172 26.127 1.00 95.12 266 GLU A O 1
ATOM 2128 N N . ARG A 1 267 ? -35.462 6.629 25.132 1.00 94.00 267 ARG A N 1
ATOM 2129 C CA . ARG A 1 267 ? -35.845 6.266 23.760 1.00 94.00 267 ARG A CA 1
ATOM 2130 C C . ARG A 1 267 ? -35.605 4.792 23.454 1.00 94.00 267 ARG A C 1
ATOM 2132 O O . ARG A 1 267 ? -36.464 4.164 22.843 1.00 94.00 267 ARG A O 1
ATOM 2139 N N . THR A 1 268 ? -34.450 4.244 23.831 1.00 93.00 268 THR A N 1
ATOM 2140 C CA . THR A 1 268 ? -34.102 2.854 23.501 1.00 93.00 268 THR A CA 1
ATOM 2141 C C . THR A 1 268 ? -34.878 1.836 24.329 1.00 93.00 268 THR A C 1
ATOM 2143 O O . THR A 1 268 ? -35.184 0.760 23.820 1.00 93.00 268 THR A O 1
ATOM 2146 N N . ARG A 1 269 ? -35.280 2.178 25.561 1.00 92.12 269 ARG A N 1
ATOM 2147 C CA . ARG A 1 269 ? -36.174 1.340 26.382 1.00 92.12 269 ARG A CA 1
ATOM 2148 C C . ARG A 1 269 ? -37.540 1.114 25.740 1.00 92.12 269 ARG A C 1
ATOM 2150 O O . ARG A 1 269 ? -38.154 0.092 26.018 1.00 92.12 269 ARG A O 1
ATOM 2157 N N . ALA A 1 270 ? -38.008 2.035 24.899 1.00 88.94 270 ALA A N 1
ATOM 2158 C CA . ALA A 1 270 ? -39.290 1.898 24.216 1.00 88.94 270 ALA A CA 1
ATOM 2159 C C . ALA A 1 270 ? -39.241 0.940 23.008 1.00 88.94 270 ALA A C 1
ATOM 2161 O O . ALA A 1 270 ? -40.272 0.402 22.627 1.00 88.94 270 ALA A O 1
ATOM 2162 N N . TRP A 1 271 ? -38.067 0.695 22.408 1.00 90.94 271 TRP A N 1
ATOM 2163 C CA . TRP A 1 271 ? -37.945 -0.064 21.151 1.00 90.94 271 TRP A CA 1
ATOM 2164 C C . TRP A 1 271 ? -38.462 -1.511 21.177 1.00 90.94 271 TRP A C 1
ATOM 2166 O O . TRP A 1 271 ? -39.010 -1.931 20.162 1.00 90.94 271 TRP A O 1
ATOM 2176 N N . PRO A 1 272 ? -38.324 -2.289 22.269 1.00 89.62 272 PRO A N 1
ATOM 2177 C CA . PRO A 1 272 ? -38.871 -3.646 22.318 1.00 89.62 272 PRO A CA 1
ATOM 2178 C C . PRO A 1 272 ? -40.406 -3.699 22.331 1.00 89.62 272 PRO A C 1
ATOM 2180 O O . PRO A 1 272 ? -40.972 -4.761 22.092 1.00 89.62 272 PRO A O 1
ATOM 2183 N N . PHE A 1 273 ? -41.080 -2.583 22.628 1.00 84.56 273 PHE A N 1
ATOM 2184 C CA . PHE A 1 273 ? -42.536 -2.500 22.708 1.00 84.56 273 PHE A CA 1
ATOM 2185 C C . PHE A 1 273 ? -43.106 -2.046 21.362 1.00 84.56 273 PHE A C 1
ATOM 2187 O O . PHE A 1 273 ? -43.450 -0.880 21.170 1.00 84.56 273 PHE A O 1
ATOM 2194 N N . ILE A 1 274 ? -43.162 -2.983 20.419 1.00 83.19 274 ILE A N 1
ATOM 2195 C CA . ILE A 1 274 ? -43.797 -2.820 19.109 1.00 83.19 274 ILE A CA 1
ATOM 2196 C C . ILE A 1 274 ? -45.134 -3.570 19.102 1.00 83.19 274 I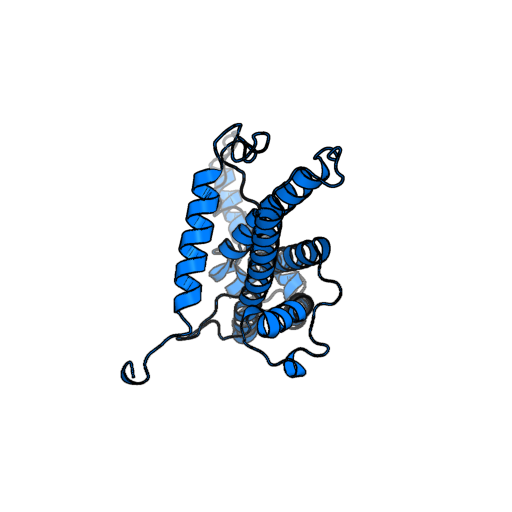LE A C 1
ATOM 2198 O O . ILE A 1 274 ? -45.209 -4.698 19.583 1.00 83.19 274 ILE A O 1
ATOM 2202 N N . GLU A 1 275 ? -46.195 -2.935 18.603 1.00 82.38 275 GLU A N 1
ATOM 2203 C CA . GLU A 1 275 ? -47.496 -3.591 18.435 1.00 82.38 275 GLU A CA 1
ATOM 2204 C C . GLU A 1 275 ? -47.468 -4.521 17.213 1.00 82.38 275 GLU A C 1
ATOM 2206 O O . GLU A 1 275 ? -46.936 -4.150 16.167 1.00 82.38 275 GLU A O 1
ATOM 2211 N N . ASP A 1 276 ? -48.093 -5.700 17.307 1.00 79.06 276 ASP A N 1
ATOM 2212 C CA . ASP A 1 276 ? -48.176 -6.673 16.198 1.00 79.06 276 ASP A CA 1
ATOM 2213 C C . ASP A 1 276 ? -48.871 -6.105 14.943 1.00 79.06 276 ASP A C 1
ATOM 2215 O O . ASP A 1 276 ? -48.700 -6.609 13.836 1.00 79.06 276 ASP A O 1
ATOM 2219 N N . THR A 1 277 ? -49.645 -5.032 15.108 1.00 79.94 277 THR A N 1
ATOM 2220 C CA . THR A 1 277 ? -50.320 -4.269 14.048 1.00 79.94 277 THR A CA 1
ATOM 2221 C C . THR A 1 277 ? -49.374 -3.394 13.220 1.00 79.94 277 THR A C 1
ATOM 2223 O O . THR A 1 277 ? -49.809 -2.803 12.235 1.00 79.94 277 THR A O 1
ATOM 2226 N N . ALA A 1 278 ? -48.100 -3.285 13.607 1.00 71.88 278 ALA A N 1
ATOM 2227 C CA . ALA A 1 278 ? -47.085 -2.502 12.906 1.00 71.88 278 ALA A CA 1
ATOM 2228 C C . ALA A 1 278 ? -46.416 -3.243 11.724 1.00 71.88 278 ALA A C 1
ATOM 2230 O O . ALA A 1 278 ? -45.471 -2.702 11.142 1.00 71.88 278 ALA A O 1
ATOM 2231 N N . LEU A 1 279 ? -46.878 -4.456 11.382 1.00 54.06 279 LEU A N 1
ATOM 2232 C CA . LEU A 1 279 ? -46.456 -5.246 10.213 1.00 54.06 279 LEU A CA 1
ATOM 2233 C C . LEU A 1 279 ? -47.369 -5.037 8.997 1.00 54.06 279 LEU A C 1
ATOM 2235 O O . LEU A 1 279 ? -48.607 -5.119 9.158 1.00 54.06 279 LEU A O 1
#